Protein AF-A0A915J014-F1 (afdb_monomer)

Nearest PDB structures (foldseek):
  3vwa-assembly1_A  TM=6.460E-01  e=6.043E-03  Saccharomyces cerevisiae S288C
  4eoq-assembly2_C  TM=8.206E-01  e=5.623E-02  Homo sapiens
  5hx6-assembly2_B  TM=7.462E-01  e=2.712E-02  Homo sapiens
  4eom-assembly2_C  TM=8.181E-01  e=1.270E-01  Homo sapiens
  8twe-assembly1_A  TM=4.503E-01  e=1.102E-02  Homo sapiens

Structure (mmCIF, N/CA/C/O backbone):
data_AF-A0A915J014-F1
#
_entry.id   AF-A0A915J014-F1
#
loop_
_atom_site.group_PDB
_atom_site.id
_atom_site.type_symbol
_atom_site.label_atom_id
_atom_site.label_alt_id
_atom_site.label_comp_id
_atom_site.label_asym_id
_atom_site.label_entity_id
_atom_site.label_seq_id
_atom_site.pdbx_PDB_ins_code
_atom_site.Cartn_x
_atom_site.Cartn_y
_atom_site.Cartn_z
_atom_site.occupancy
_atom_site.B_iso_or_equiv
_atom_site.auth_seq_id
_atom_site.auth_comp_id
_atom_site.auth_asym_id
_atom_site.auth_atom_id
_atom_site.pdbx_PDB_model_num
ATOM 1 N N . MET A 1 1 ? 6.478 4.218 -16.655 1.00 35.53 1 MET A N 1
ATOM 2 C CA . MET A 1 1 ? 7.507 3.183 -16.922 1.00 35.53 1 MET A CA 1
ATOM 3 C C . MET A 1 1 ? 8.563 3.117 -15.818 1.00 35.53 1 MET A C 1
ATOM 5 O O . MET A 1 1 ? 8.603 2.113 -15.119 1.00 35.53 1 MET A O 1
ATOM 9 N N . ILE A 1 2 ? 9.336 4.184 -15.577 1.00 34.06 2 ILE A N 1
ATOM 10 C CA . ILE A 1 2 ? 10.349 4.242 -14.500 1.00 34.06 2 ILE A CA 1
ATOM 11 C C . ILE A 1 2 ? 9.733 3.985 -13.112 1.00 34.06 2 ILE A C 1
ATOM 13 O O . ILE A 1 2 ? 10.276 3.203 -12.346 1.00 34.06 2 ILE A O 1
ATOM 17 N N . ALA A 1 3 ? 8.544 4.519 -12.815 1.00 32.38 3 ALA A N 1
ATOM 18 C CA . ALA A 1 3 ? 7.843 4.245 -11.553 1.00 32.38 3 ALA A CA 1
ATOM 19 C C . ALA A 1 3 ? 7.476 2.756 -11.348 1.00 32.38 3 ALA A C 1
ATOM 21 O O . ALA A 1 3 ? 7.592 2.246 -10.236 1.00 32.38 3 ALA A O 1
ATOM 22 N N . LYS A 1 4 ? 7.111 2.032 -12.419 1.00 37.09 4 LYS A N 1
ATOM 23 C CA . LYS A 1 4 ? 6.836 0.581 -12.386 1.00 37.09 4 LYS A CA 1
ATOM 24 C C . LYS A 1 4 ? 8.125 -0.230 -12.208 1.00 37.09 4 LYS A C 1
ATOM 26 O O . LYS A 1 4 ? 8.157 -1.193 -11.451 1.00 37.09 4 LYS A O 1
ATOM 31 N N . LEU A 1 5 ? 9.195 0.198 -12.874 1.00 38.19 5 LEU A N 1
ATOM 32 C CA . LEU A 1 5 ? 10.533 -0.386 -12.776 1.00 38.19 5 LEU A CA 1
ATOM 33 C C . LEU A 1 5 ? 11.150 -0.186 -11.379 1.00 38.19 5 LEU A C 1
ATOM 35 O O . LEU A 1 5 ? 11.726 -1.115 -10.819 1.00 38.19 5 LEU A O 1
ATOM 39 N N . LEU A 1 6 ? 10.937 0.981 -10.767 1.00 40.25 6 LEU A N 1
ATOM 40 C CA . LEU A 1 6 ? 11.319 1.266 -9.384 1.00 40.25 6 LEU A CA 1
ATOM 41 C C . LEU A 1 6 ? 10.469 0.469 -8.383 1.00 40.25 6 LEU A C 1
ATOM 43 O O . LEU A 1 6 ? 11.008 -0.056 -7.416 1.00 40.25 6 LEU A O 1
ATOM 47 N N . ALA A 1 7 ? 9.164 0.314 -8.625 1.00 39.72 7 ALA A N 1
ATOM 48 C CA . ALA A 1 7 ? 8.271 -0.457 -7.757 1.00 39.72 7 ALA A CA 1
ATOM 49 C C . ALA A 1 7 ? 8.579 -1.970 -7.737 1.00 39.72 7 ALA A C 1
ATOM 51 O O . ALA A 1 7 ? 8.403 -2.611 -6.702 1.00 39.72 7 ALA A O 1
ATOM 52 N N . LEU A 1 8 ? 9.072 -2.529 -8.850 1.00 41.59 8 LEU A N 1
ATOM 53 C CA . LEU A 1 8 ? 9.468 -3.940 -8.960 1.00 41.59 8 LEU A CA 1
ATOM 54 C C . LEU A 1 8 ? 10.867 -4.234 -8.371 1.00 41.59 8 LEU A C 1
ATOM 56 O O . LEU A 1 8 ? 11.118 -5.366 -7.970 1.00 41.59 8 LEU A O 1
ATOM 60 N N . GLY A 1 9 ? 11.760 -3.237 -8.276 1.00 36.09 9 GLY A N 1
ATOM 61 C CA . GLY A 1 9 ? 13.170 -3.418 -7.881 1.00 36.09 9 GLY A CA 1
ATOM 62 C C . GLY A 1 9 ? 13.595 -2.833 -6.523 1.00 36.09 9 GLY A C 1
ATOM 63 O O . GLY A 1 9 ? 14.764 -2.942 -6.151 1.00 36.09 9 GLY A O 1
ATOM 64 N N . ALA A 1 10 ? 12.697 -2.204 -5.757 1.00 36.81 10 ALA A N 1
ATOM 65 C CA . ALA A 1 10 ? 13.055 -1.391 -4.581 1.00 36.81 10 ALA A CA 1
ATOM 66 C C . ALA A 1 10 ? 13.483 -2.160 -3.307 1.00 36.81 10 ALA A C 1
ATOM 68 O O . ALA A 1 10 ? 13.281 -1.666 -2.195 1.00 36.81 10 ALA A O 1
ATOM 69 N N . GLU A 1 11 ? 14.083 -3.344 -3.436 1.00 38.56 11 GLU A N 1
ATOM 70 C CA . GLU A 1 11 ? 14.851 -3.950 -2.339 1.00 38.56 11 GLU A CA 1
ATOM 71 C C . GLU A 1 11 ? 16.361 -3.714 -2.470 1.00 38.56 11 GLU A C 1
ATOM 73 O O . GLU A 1 11 ? 17.065 -3.900 -1.487 1.00 38.56 11 GLU A O 1
ATOM 78 N N . GLN A 1 12 ? 16.876 -3.277 -3.633 1.00 43.53 12 GLN A N 1
ATOM 79 C CA . GLN A 1 12 ? 18.335 -3.232 -3.860 1.00 43.53 12 GLN A CA 1
ATOM 80 C C . GLN A 1 12 ? 18.867 -2.034 -4.669 1.00 43.53 12 GLN A C 1
ATOM 82 O O . GLN A 1 12 ? 20.003 -2.062 -5.138 1.00 43.53 12 GLN A O 1
ATOM 87 N N . VAL A 1 13 ? 18.106 -0.945 -4.822 1.00 34.94 13 VAL A N 1
ATOM 88 C CA . VAL A 1 13 ? 18.548 0.211 -5.625 1.00 34.94 13 VAL A CA 1
ATOM 89 C C . VAL A 1 13 ? 18.954 1.386 -4.730 1.00 34.94 13 VAL A C 1
ATOM 91 O O . VAL A 1 13 ? 18.175 2.298 -4.480 1.00 34.94 13 VAL A O 1
ATOM 94 N N . SER A 1 14 ? 20.224 1.391 -4.316 1.00 32.09 14 SER A N 1
ATOM 95 C CA . SER A 1 14 ? 20.944 2.587 -3.834 1.00 32.09 14 SER A CA 1
ATOM 96 C C . SER A 1 14 ? 21.346 3.537 -4.985 1.00 32.09 14 SER A C 1
ATOM 98 O O . SER A 1 14 ? 22.040 4.521 -4.758 1.00 32.09 14 SER A O 1
ATOM 100 N N . LEU A 1 15 ? 20.947 3.256 -6.234 1.00 36.81 15 LEU A N 1
ATOM 101 C CA . LEU A 1 15 ? 21.385 3.994 -7.431 1.00 36.81 15 LEU A CA 1
ATOM 102 C C . LEU A 1 15 ? 20.521 5.215 -7.796 1.00 36.81 15 LEU A C 1
ATOM 104 O O . LEU A 1 15 ? 20.882 5.946 -8.714 1.00 36.81 15 LEU A O 1
ATOM 108 N N . ALA A 1 16 ? 19.413 5.480 -7.092 1.00 32.16 16 ALA A N 1
ATOM 109 C CA . ALA A 1 16 ? 18.566 6.648 -7.376 1.00 32.16 16 ALA A CA 1
ATOM 110 C C . ALA A 1 16 ? 19.270 7.998 -7.107 1.00 32.16 16 ALA A C 1
ATOM 112 O O . ALA A 1 16 ? 18.849 9.017 -7.641 1.00 32.16 16 ALA A O 1
ATOM 113 N N . SER A 1 17 ? 20.372 8.011 -6.350 1.00 31.69 17 SER A N 1
ATOM 114 C CA . SER A 1 17 ? 21.217 9.197 -6.140 1.00 31.69 17 SER A CA 1
ATOM 115 C C . SER A 1 17 ? 22.092 9.564 -7.346 1.00 31.69 17 SER A C 1
ATOM 117 O O . SER A 1 17 ? 22.608 10.677 -7.399 1.00 31.69 17 SER A O 1
ATOM 119 N N . HIS A 1 18 ? 22.250 8.666 -8.325 1.00 33.50 18 HIS A N 1
ATOM 120 C CA . HIS A 1 18 ? 23.061 8.904 -9.526 1.00 33.50 18 HIS A CA 1
ATOM 121 C C . HIS A 1 18 ? 22.236 9.267 -10.770 1.00 33.50 18 HIS A C 1
ATOM 123 O O . HIS A 1 18 ? 22.808 9.625 -11.795 1.00 33.50 18 HIS A O 1
ATOM 129 N N . LEU A 1 19 ? 20.902 9.235 -10.681 1.00 30.58 19 LEU A N 1
ATOM 130 C CA . LEU A 1 19 ? 19.988 9.726 -11.716 1.00 30.58 19 LEU A CA 1
ATOM 131 C C . LEU A 1 19 ? 19.466 11.114 -11.322 1.00 30.58 19 LEU A C 1
ATOM 133 O O . LEU A 1 19 ? 18.280 11.311 -11.066 1.00 30.58 19 LEU A O 1
ATOM 137 N N . ILE A 1 20 ? 20.376 12.087 -11.245 1.00 26.66 20 ILE A N 1
ATOM 138 C CA . ILE A 1 20 ? 20.014 13.503 -11.142 1.00 26.66 20 ILE A CA 1
ATOM 139 C C . ILE A 1 20 ? 19.528 13.943 -12.527 1.00 26.66 20 ILE A C 1
ATOM 141 O O . ILE A 1 20 ? 20.326 14.274 -13.399 1.00 26.66 20 ILE A O 1
ATOM 145 N N . PHE A 1 21 ? 18.212 13.955 -12.737 1.00 26.36 21 PHE A N 1
ATOM 146 C CA . PHE A 1 21 ? 17.624 14.814 -13.763 1.00 26.36 21 PHE A CA 1
ATOM 147 C C . PHE A 1 21 ? 17.637 16.252 -13.223 1.00 26.36 21 PHE A C 1
ATOM 149 O O . PHE A 1 21 ? 17.026 16.494 -12.177 1.00 26.36 21 PHE A O 1
ATOM 156 N N . PRO A 1 22 ? 18.310 17.221 -13.873 1.00 24.83 22 PRO A N 1
ATOM 157 C CA . PRO A 1 22 ? 18.204 18.610 -13.451 1.00 24.83 22 PRO A CA 1
ATOM 158 C C . PRO A 1 22 ? 16.757 19.097 -13.666 1.00 24.83 22 PRO A C 1
ATOM 160 O O . PRO A 1 22 ? 16.203 18.927 -14.757 1.00 24.83 22 PRO A O 1
ATOM 163 N N . PRO A 1 23 ? 16.110 19.692 -12.649 1.00 27.06 23 PRO A N 1
ATOM 164 C CA . PRO A 1 23 ? 14.759 20.207 -12.783 1.00 27.06 23 PRO A CA 1
ATOM 165 C C . PRO A 1 23 ? 14.784 21.554 -13.518 1.00 27.06 23 PRO A C 1
ATOM 167 O O . PRO A 1 23 ? 15.606 22.417 -13.220 1.00 27.06 23 PRO A O 1
ATOM 170 N N . LYS A 1 24 ? 13.798 21.749 -14.404 1.00 32.06 24 LYS A N 1
ATOM 171 C CA . LYS A 1 24 ? 13.479 22.968 -15.181 1.00 32.06 24 LYS A CA 1
ATOM 172 C C . LYS A 1 24 ? 14.293 23.175 -16.461 1.00 32.06 24 LYS A C 1
ATOM 174 O O . LYS A 1 24 ? 15.226 23.966 -16.527 1.00 32.06 24 LYS A O 1
ATOM 179 N N . LEU A 1 25 ? 13.812 22.560 -17.533 1.00 32.78 25 LEU A N 1
ATOM 180 C CA . LEU A 1 25 ? 14.183 22.901 -18.901 1.00 32.78 25 LEU A CA 1
ATOM 181 C C . LEU A 1 25 ? 13.065 23.801 -19.473 1.00 32.78 25 LEU A C 1
ATOM 183 O O . LEU A 1 25 ? 12.036 23.329 -19.951 1.00 32.78 25 LEU A O 1
ATOM 187 N N . GLY A 1 26 ? 13.240 25.121 -19.340 1.00 28.55 26 GLY A N 1
ATOM 188 C CA . GLY A 1 26 ? 12.414 26.140 -19.996 1.00 28.55 26 GLY A CA 1
ATOM 189 C C . GLY A 1 26 ? 12.818 26.341 -21.463 1.00 28.55 26 GLY A C 1
ATOM 190 O O . GLY A 1 26 ? 13.993 26.229 -21.784 1.00 28.55 26 GLY A O 1
ATOM 191 N N . LYS A 1 27 ? 11.820 26.618 -22.321 1.00 32.97 27 LYS A N 1
ATOM 192 C CA . LYS A 1 27 ? 11.866 26.993 -23.758 1.00 32.97 27 LYS A CA 1
ATOM 193 C C . LYS A 1 27 ? 13.237 26.857 -24.457 1.00 32.97 27 LYS A C 1
ATOM 195 O O . LYS A 1 27 ? 14.077 27.749 -24.357 1.00 32.97 27 LYS A O 1
ATOM 200 N N . PHE A 1 28 ? 13.410 25.796 -25.252 1.00 30.92 28 PHE A N 1
ATOM 201 C CA . PHE A 1 28 ? 14.637 25.551 -26.022 1.00 30.92 28 PHE A CA 1
ATOM 202 C C . PHE A 1 28 ? 14.621 26.252 -27.377 1.00 30.92 28 PHE A C 1
ATOM 204 O O . PHE A 1 28 ? 13.758 26.007 -28.216 1.00 30.92 28 PHE A O 1
ATOM 211 N N . SER A 1 29 ? 15.616 27.116 -27.566 1.00 31.62 29 SER A N 1
ATOM 212 C CA . SER A 1 29 ? 16.100 27.597 -28.861 1.00 31.62 29 SER A CA 1
ATOM 213 C C . SER A 1 29 ? 17.111 26.591 -29.443 1.00 31.62 29 SER A C 1
ATOM 215 O O . SER A 1 29 ? 17.598 25.711 -28.733 1.00 31.62 29 SER A O 1
ATOM 217 N N . SER A 1 30 ? 17.427 26.738 -30.732 1.00 28.70 30 SER A N 1
ATOM 218 C CA . SER A 1 30 ? 18.255 25.917 -31.638 1.00 28.70 30 SER A CA 1
ATOM 219 C C . SER A 1 30 ? 19.686 25.546 -31.184 1.00 28.70 30 SER A C 1
ATOM 221 O O . SER A 1 30 ? 20.461 25.012 -31.971 1.00 28.70 30 SER A O 1
ATOM 223 N N . LYS A 1 31 ? 20.041 25.754 -29.912 1.00 29.73 31 LYS A N 1
ATOM 224 C CA . LYS A 1 31 ? 21.303 25.341 -29.272 1.00 29.73 31 LYS A CA 1
ATOM 225 C C . LYS A 1 31 ? 21.316 23.896 -28.739 1.00 29.73 31 LYS A C 1
ATOM 227 O O . LYS A 1 31 ? 22.335 23.454 -28.220 1.00 29.73 31 LYS A O 1
ATOM 232 N N . CYS A 1 32 ? 20.230 23.132 -28.882 1.00 33.38 32 CYS A N 1
ATOM 233 C CA . CYS A 1 32 ? 20.143 21.745 -28.390 1.00 33.38 32 CYS A CA 1
ATOM 234 C C . CYS A 1 32 ? 21.133 20.752 -29.031 1.00 33.38 32 CYS A C 1
ATOM 236 O O . CYS A 1 32 ? 21.348 19.689 -28.459 1.00 33.38 32 CYS A O 1
ATOM 238 N N . LEU A 1 33 ? 21.774 21.089 -30.154 1.00 33.16 33 LEU A N 1
ATOM 239 C CA . LEU A 1 33 ? 22.772 20.222 -30.798 1.00 33.16 33 LEU A CA 1
ATOM 240 C C . LEU A 1 33 ? 24.094 20.104 -30.007 1.00 33.16 33 LEU A C 1
ATOM 242 O O . LEU A 1 33 ? 24.851 19.160 -30.228 1.00 33.16 33 LEU A O 1
ATOM 246 N N . GLU A 1 34 ? 24.374 20.998 -29.050 1.00 33.22 34 GLU A N 1
ATOM 247 C CA . GLU A 1 34 ? 25.577 20.906 -28.201 1.00 33.22 34 GLU A CA 1
ATOM 248 C C . GLU A 1 34 ? 25.419 19.940 -27.008 1.00 33.22 34 GLU A C 1
ATOM 250 O O . GLU A 1 34 ? 26.422 19.456 -26.485 1.00 33.22 34 GLU A O 1
ATOM 255 N N . LEU A 1 35 ? 24.189 19.583 -26.610 1.00 38.75 35 LEU A N 1
ATOM 256 C CA . LEU A 1 35 ? 23.936 18.621 -25.519 1.00 38.75 35 LEU A CA 1
ATOM 257 C C . LEU A 1 35 ? 24.240 17.169 -25.918 1.00 38.75 35 LEU A C 1
ATOM 259 O O . LEU A 1 35 ? 24.531 16.341 -25.058 1.00 38.75 35 LEU A O 1
ATOM 263 N N . THR A 1 36 ? 24.255 16.869 -27.218 1.00 40.69 36 THR A N 1
ATOM 264 C CA . THR A 1 36 ? 24.596 15.548 -27.769 1.00 40.69 36 THR A CA 1
ATOM 265 C C . THR A 1 36 ? 26.016 15.103 -27.400 1.00 40.69 36 THR A C 1
ATOM 267 O O . THR A 1 36 ? 26.274 13.911 -27.267 1.00 40.69 36 THR A O 1
ATOM 270 N N . ARG A 1 37 ? 26.938 16.048 -27.145 1.00 43.44 37 ARG A N 1
ATOM 271 C CA . ARG A 1 37 ? 28.319 15.743 -26.725 1.00 43.44 37 ARG A CA 1
ATOM 272 C C . ARG A 1 37 ? 28.434 15.162 -25.313 1.00 43.44 37 ARG A C 1
ATOM 274 O O . ARG A 1 37 ? 29.451 14.547 -25.023 1.00 43.44 37 ARG A O 1
ATOM 281 N N . ILE A 1 38 ? 27.429 15.331 -24.451 1.00 49.97 38 ILE A N 1
ATOM 28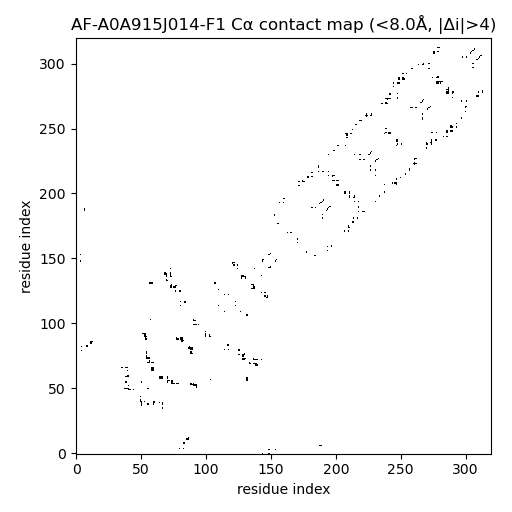2 C CA . ILE A 1 38 ? 27.477 14.859 -23.053 1.00 49.97 38 ILE A CA 1
ATOM 283 C C . ILE A 1 38 ? 27.304 13.331 -22.964 1.00 49.97 38 ILE A C 1
ATOM 285 O O . ILE A 1 38 ? 27.747 12.709 -22.002 1.00 49.97 38 ILE A O 1
ATOM 289 N N . PHE A 1 39 ? 26.706 12.707 -23.982 1.00 52.25 39 PHE A N 1
ATOM 290 C CA . PHE A 1 39 ? 26.433 11.265 -24.006 1.00 52.25 39 PHE A CA 1
ATOM 291 C C . PHE A 1 39 ? 27.500 10.438 -24.730 1.00 52.25 39 PHE A C 1
ATOM 293 O O . PHE A 1 39 ? 27.396 9.215 -24.789 1.00 52.25 39 PHE A O 1
ATOM 300 N N . VAL A 1 40 ? 28.527 11.086 -25.278 1.00 61.78 40 VAL A N 1
ATOM 301 C CA . VAL A 1 40 ? 29.603 10.407 -25.997 1.00 61.78 40 VA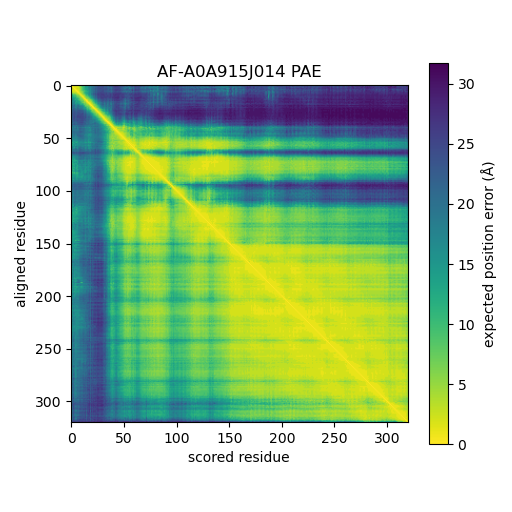L A CA 1
ATOM 302 C C . VAL A 1 40 ? 30.745 10.129 -25.035 1.00 61.78 40 VAL A C 1
ATOM 304 O O . VAL A 1 40 ? 31.196 11.018 -24.315 1.00 61.78 40 VAL A O 1
ATOM 307 N N . PHE A 1 41 ? 31.230 8.891 -25.035 1.00 65.94 41 PHE A N 1
ATOM 308 C CA . PHE A 1 41 ? 32.391 8.531 -24.237 1.00 65.94 41 PHE A CA 1
ATOM 309 C C . PHE A 1 41 ? 33.647 9.216 -24.794 1.00 65.94 41 PHE A C 1
ATOM 311 O O . PHE A 1 41 ? 33.930 9.131 -25.992 1.00 65.94 41 PHE A O 1
ATOM 318 N N . ASP A 1 42 ? 34.412 9.887 -23.931 1.00 67.50 42 ASP A N 1
ATOM 319 C CA . ASP A 1 42 ? 35.602 10.637 -24.344 1.00 67.50 42 ASP A CA 1
ATOM 320 C C . ASP A 1 42 ? 36.812 10.291 -23.474 1.00 67.50 42 ASP A C 1
ATOM 322 O O . ASP A 1 42 ? 36.901 10.715 -22.329 1.00 67.50 42 ASP A O 1
ATOM 326 N N . ASN A 1 43 ? 37.799 9.583 -24.024 1.00 65.94 43 ASN A N 1
ATOM 327 C CA . ASN A 1 43 ? 39.010 9.189 -23.293 1.00 65.94 43 ASN A CA 1
ATOM 328 C C . ASN A 1 43 ? 39.818 10.366 -22.709 1.00 65.94 43 ASN A C 1
ATOM 330 O O . ASN A 1 43 ? 40.687 10.142 -21.868 1.00 65.94 43 ASN A O 1
ATOM 334 N N . HIS A 1 44 ? 39.565 11.601 -23.145 1.00 67.12 44 HIS A N 1
ATOM 335 C CA . HIS A 1 44 ? 40.263 12.796 -22.675 1.00 67.12 44 HIS A CA 1
ATOM 336 C C . HIS A 1 44 ? 39.611 13.455 -21.451 1.00 67.12 44 HIS A C 1
ATOM 338 O O . HIS A 1 44 ? 40.179 14.394 -20.893 1.00 67.12 44 HIS A O 1
ATOM 344 N N . VAL A 1 45 ? 38.443 12.975 -21.015 1.00 68.44 45 VAL A N 1
ATOM 345 C CA . VAL A 1 45 ? 37.694 13.532 -19.881 1.00 68.44 45 VAL A CA 1
ATOM 346 C C . VAL A 1 45 ? 37.847 12.643 -18.639 1.00 68.44 45 VAL A C 1
ATOM 348 O O . VAL A 1 45 ? 37.863 11.414 -18.713 1.00 68.44 45 VAL A O 1
ATOM 351 N N . THR A 1 46 ? 37.961 13.261 -17.463 1.00 67.81 46 THR A N 1
ATOM 352 C CA . THR A 1 46 ? 38.128 12.578 -16.169 1.00 67.81 46 THR A CA 1
ATOM 353 C C . THR A 1 46 ? 36.977 11.594 -15.899 1.00 67.81 46 THR A C 1
ATOM 355 O O . THR A 1 46 ? 35.833 11.928 -16.206 1.00 67.81 46 THR A O 1
ATOM 358 N N . PRO A 1 47 ? 37.203 10.427 -15.254 1.00 66.12 47 PRO A N 1
ATOM 359 C CA . PRO A 1 47 ? 36.154 9.421 -15.034 1.00 66.12 47 PRO A CA 1
ATOM 360 C C . PRO A 1 47 ? 34.878 9.927 -14.343 1.00 66.12 47 PRO A C 1
ATOM 362 O O . PRO A 1 47 ? 33.796 9.422 -14.614 1.00 66.12 47 PRO A O 1
ATOM 365 N N . CYS A 1 48 ? 34.978 10.936 -13.471 1.00 66.12 48 CYS A N 1
ATOM 366 C CA . CYS A 1 48 ? 33.826 11.546 -12.795 1.00 66.12 48 CYS A CA 1
ATOM 367 C C . CYS A 1 48 ? 32.967 12.451 -13.695 1.00 66.12 48 CYS A C 1
ATOM 369 O O . CYS A 1 48 ? 31.840 12.768 -13.326 1.00 66.12 48 CYS A O 1
ATOM 371 N N . ALA A 1 49 ? 33.493 12.867 -14.846 1.00 66.06 49 ALA A N 1
ATOM 372 C CA . ALA A 1 49 ? 32.802 13.667 -15.852 1.00 66.06 49 ALA A CA 1
ATOM 373 C C . ALA A 1 49 ? 32.396 12.828 -17.081 1.00 66.06 49 ALA A C 1
ATOM 375 O O . ALA A 1 49 ? 31.895 13.380 -18.058 1.00 66.06 49 ALA A O 1
ATOM 376 N N . GLN A 1 50 ? 32.592 11.503 -17.029 1.00 68.38 50 GLN A N 1
ATOM 377 C CA . GLN A 1 50 ? 3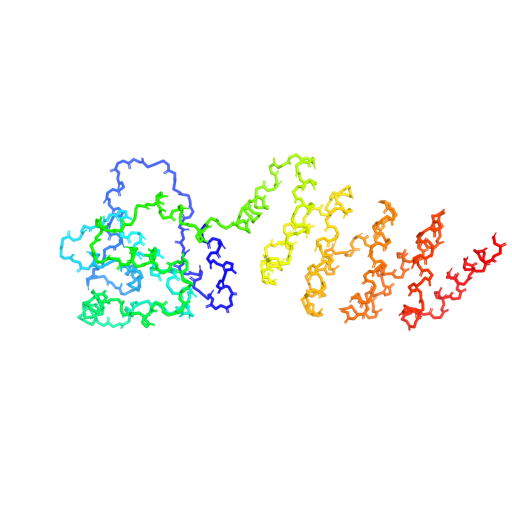2.097 10.577 -18.044 1.00 68.38 50 GLN A CA 1
ATOM 378 C C . GLN A 1 50 ? 30.606 10.288 -17.850 1.00 68.38 50 GLN A C 1
ATOM 380 O O . GLN A 1 50 ? 30.152 10.148 -16.708 1.00 68.38 50 GLN A O 1
ATOM 385 N N . PRO A 1 51 ? 29.851 10.090 -18.942 1.00 73.94 51 PRO A N 1
ATOM 386 C CA . PRO A 1 51 ? 28.542 9.467 -18.850 1.00 73.94 51 PRO A CA 1
ATOM 387 C C . PRO A 1 51 ? 28.647 8.051 -18.252 1.00 73.94 51 PRO A C 1
ATOM 389 O O . PRO A 1 51 ? 29.702 7.411 -18.321 1.00 73.94 51 PRO A O 1
ATOM 392 N N . PRO A 1 52 ? 27.565 7.525 -17.651 1.00 76.75 52 PRO A N 1
ATOM 393 C CA . PRO A 1 52 ? 27.586 6.230 -16.985 1.00 76.75 52 PRO A CA 1
ATOM 394 C C . PRO A 1 52 ? 27.784 5.092 -18.001 1.00 76.75 52 PRO A C 1
ATOM 396 O O . PRO A 1 52 ? 26.830 4.554 -18.559 1.00 76.75 52 PRO A O 1
ATOM 399 N N . VAL A 1 53 ? 29.047 4.698 -18.191 1.00 78.56 53 VAL A N 1
ATOM 400 C CA . VAL A 1 53 ? 29.534 3.743 -19.207 1.00 78.56 53 VAL A CA 1
ATOM 401 C C . VAL A 1 53 ? 28.736 2.439 -19.245 1.00 78.56 53 VAL A C 1
ATOM 403 O O . VAL A 1 53 ? 28.500 1.884 -20.312 1.00 78.56 53 VAL A O 1
ATOM 406 N N . ASN A 1 54 ? 28.266 1.977 -18.086 1.00 81.69 54 ASN A N 1
ATOM 407 C CA . ASN A 1 54 ? 27.507 0.735 -17.937 1.00 81.69 54 ASN A CA 1
ATOM 408 C C . ASN A 1 54 ? 26.168 0.720 -18.684 1.00 81.69 54 ASN A C 1
ATOM 410 O O . ASN A 1 54 ? 25.592 -0.356 -18.805 1.00 81.69 54 ASN A O 1
ATOM 414 N N . TYR A 1 55 ? 25.648 1.874 -19.103 1.00 84.44 55 TYR A N 1
ATOM 415 C CA . TYR A 1 55 ? 24.341 2.005 -19.752 1.00 84.44 55 TYR A CA 1
ATOM 416 C C . TYR A 1 55 ? 24.435 2.560 -21.172 1.00 84.44 55 TYR A C 1
ATOM 418 O O . TYR A 1 55 ? 23.429 2.582 -21.865 1.00 84.44 55 TYR A O 1
ATOM 426 N N . LEU A 1 56 ? 25.619 2.991 -21.609 1.00 84.31 56 LEU A N 1
ATOM 427 C CA . LEU A 1 56 ? 25.794 3.591 -22.925 1.00 84.31 56 LEU A CA 1
ATOM 428 C C . LEU A 1 56 ? 25.636 2.567 -24.043 1.00 84.31 56 LEU A C 1
ATOM 430 O O . LEU A 1 56 ? 26.037 1.405 -23.922 1.00 84.31 56 LEU A O 1
ATOM 434 N N . ALA A 1 57 ? 25.088 3.044 -25.155 1.00 86.12 57 ALA A N 1
ATOM 435 C CA . ALA A 1 57 ? 24.925 2.248 -26.350 1.00 86.12 57 ALA A CA 1
ATOM 436 C C . ALA A 1 57 ? 26.272 1.990 -27.055 1.00 86.12 57 ALA A C 1
ATOM 438 O O . ALA A 1 57 ? 27.200 2.794 -26.936 1.00 86.12 57 ALA A O 1
ATOM 439 N N . PRO A 1 58 ? 26.413 0.877 -27.796 1.00 84.00 58 PRO A N 1
ATOM 440 C CA . PRO A 1 58 ? 27.642 0.527 -28.511 1.00 84.00 58 PRO A CA 1
ATOM 441 C C . PRO A 1 58 ? 28.163 1.632 -29.438 1.00 84.00 58 PRO A C 1
ATOM 443 O O . PRO A 1 58 ? 29.369 1.863 -29.526 1.00 84.00 58 PRO A O 1
ATOM 446 N N . GLU A 1 59 ? 27.255 2.329 -30.118 1.00 83.19 59 GLU A N 1
ATOM 447 C CA . GLU A 1 59 ? 27.573 3.420 -31.035 1.00 83.19 59 GLU A CA 1
ATOM 448 C C . GLU A 1 59 ? 28.165 4.649 -30.327 1.00 83.19 59 GLU A C 1
ATOM 450 O O . GLU A 1 59 ? 28.996 5.338 -30.916 1.00 83.19 59 GLU A O 1
ATOM 455 N N . CYS A 1 60 ? 27.883 4.852 -29.032 1.00 80.50 60 CYS A N 1
ATOM 456 C CA . CYS A 1 60 ? 28.466 5.934 -28.225 1.00 80.50 60 CYS A CA 1
ATOM 457 C C . CYS A 1 60 ? 29.990 5.803 -28.041 1.00 80.50 60 CYS A C 1
ATOM 459 O O . CYS A 1 60 ? 30.644 6.754 -27.611 1.00 80.50 60 CYS A O 1
ATOM 461 N N . PHE A 1 61 ? 30.550 4.627 -28.344 1.00 75.56 61 PHE A N 1
ATOM 462 C CA . PHE A 1 61 ? 31.985 4.331 -28.298 1.00 75.56 61 PHE A CA 1
ATOM 463 C C . PHE A 1 61 ? 32.644 4.309 -29.684 1.00 75.56 61 PHE A C 1
ATOM 465 O O . PHE A 1 61 ? 33.836 4.009 -29.789 1.00 75.56 61 PHE A O 1
ATOM 472 N N . SER A 1 62 ? 31.871 4.555 -30.745 1.00 71.38 62 SER A N 1
ATOM 473 C CA . SER A 1 62 ? 32.358 4.551 -32.124 1.00 71.38 62 SER A CA 1
ATOM 474 C C . SER A 1 62 ? 32.956 5.905 -32.504 1.00 71.38 62 SER A C 1
ATOM 476 O O . SER A 1 62 ? 32.506 6.951 -32.037 1.00 71.38 62 SER A O 1
ATOM 478 N N . ASP A 1 63 ? 33.946 5.892 -33.400 1.00 63.41 63 ASP A N 1
ATOM 479 C CA . ASP A 1 63 ? 34.666 7.104 -33.821 1.00 63.41 63 ASP A CA 1
ATOM 480 C C . ASP A 1 63 ? 33.761 8.121 -34.543 1.00 63.41 63 ASP A C 1
ATOM 482 O O . ASP A 1 63 ? 34.065 9.313 -34.555 1.00 63.41 63 ASP A O 1
ATOM 486 N N . SER A 1 64 ? 32.627 7.671 -35.098 1.00 63.44 64 SER A N 1
ATOM 487 C CA . SER A 1 64 ? 31.619 8.528 -35.735 1.00 63.44 64 SER A CA 1
ATOM 488 C C . SER A 1 64 ? 30.844 9.408 -34.746 1.00 63.44 64 SER A C 1
ATOM 490 O O . SER A 1 64 ? 30.306 10.427 -35.165 1.00 63.44 64 SER A O 1
ATOM 492 N N . LYS A 1 65 ? 30.816 9.071 -33.442 1.00 61.34 65 LYS A N 1
ATOM 493 C CA . LYS A 1 65 ? 30.133 9.825 -32.365 1.00 61.34 65 LYS A CA 1
ATOM 494 C C . LYS A 1 65 ? 28.660 10.184 -32.654 1.00 61.34 65 LYS A C 1
ATOM 496 O O . LYS A 1 65 ? 28.149 11.168 -32.118 1.00 61.34 65 LYS A O 1
ATOM 501 N N . GLU A 1 66 ? 27.975 9.403 -33.484 1.00 67.81 66 GLU A N 1
ATOM 502 C CA . GLU A 1 66 ? 26.559 9.599 -33.802 1.00 67.81 66 GLU A CA 1
ATOM 503 C C . GLU A 1 66 ? 25.701 8.860 -32.769 1.00 67.81 66 GLU A C 1
ATOM 505 O O . GLU A 1 66 ? 25.607 7.635 -32.781 1.00 67.81 66 GLU A O 1
ATOM 510 N N . CYS A 1 67 ? 25.110 9.621 -31.847 1.00 75.00 67 CYS A N 1
ATOM 511 C CA . CYS A 1 67 ? 24.101 9.139 -30.908 1.00 75.00 67 CYS A CA 1
ATOM 512 C C . CYS A 1 67 ? 22.740 9.685 -31.335 1.00 75.00 67 CYS A C 1
ATOM 514 O O . CYS A 1 67 ? 22.617 10.874 -31.641 1.00 75.00 67 CYS A O 1
ATOM 516 N N . ASP A 1 68 ? 21.717 8.842 -31.301 1.00 82.25 68 ASP A N 1
ATOM 517 C CA . ASP A 1 68 ? 20.348 9.224 -31.626 1.00 82.25 68 ASP A CA 1
ATOM 518 C C . ASP A 1 68 ? 19.364 8.695 -30.573 1.00 82.25 68 ASP A C 1
ATOM 520 O O . ASP A 1 68 ? 19.748 8.156 -29.533 1.00 82.25 68 ASP A O 1
ATOM 524 N N . SER A 1 69 ? 18.065 8.852 -30.827 1.00 85.38 69 SER A N 1
ATOM 525 C CA . SER A 1 69 ? 17.029 8.369 -29.912 1.00 85.38 69 SER A CA 1
ATOM 526 C C . SER A 1 69 ? 17.080 6.856 -29.669 1.00 85.38 69 SER A C 1
ATOM 528 O O . SER A 1 69 ? 16.613 6.393 -28.633 1.00 85.38 69 SER A O 1
ATOM 530 N N . TYR A 1 70 ? 17.635 6.059 -30.587 1.00 88.75 70 TYR A N 1
ATOM 531 C CA . TYR A 1 70 ? 17.773 4.616 -30.395 1.00 88.75 70 TYR A CA 1
ATOM 532 C C . TYR A 1 70 ? 18.903 4.276 -29.417 1.00 88.75 70 TYR A C 1
ATOM 534 O O . TYR A 1 70 ? 18.860 3.209 -28.793 1.00 88.75 70 TYR A O 1
ATOM 542 N N . SER A 1 71 ? 19.879 5.167 -29.209 1.00 89.06 71 SER A N 1
ATOM 543 C CA . SER A 1 71 ? 20.874 5.040 -28.134 1.00 89.06 71 SER A CA 1
ATOM 544 C C . SER A 1 71 ? 20.216 5.079 -26.745 1.00 89.06 71 SER A C 1
ATOM 546 O O . SER A 1 71 ? 20.586 4.309 -25.849 1.00 89.06 71 SER A O 1
ATOM 548 N N . ASP A 1 72 ? 19.164 5.888 -26.575 1.00 87.81 72 ASP A N 1
ATOM 549 C CA . ASP A 1 72 ? 18.366 5.908 -25.341 1.00 87.81 72 ASP A CA 1
ATOM 550 C C . ASP A 1 72 ? 17.602 4.591 -25.144 1.00 87.81 72 ASP A C 1
ATOM 552 O O . ASP A 1 72 ? 17.542 4.064 -24.032 1.00 87.81 72 ASP A O 1
ATOM 556 N N . ILE A 1 73 ? 17.064 4.007 -26.221 1.00 92.69 73 ILE A N 1
ATOM 557 C CA . ILE A 1 73 ? 16.343 2.723 -26.171 1.00 92.69 73 ILE A CA 1
ATOM 558 C C . ILE A 1 73 ? 17.258 1.593 -25.695 1.00 92.69 73 ILE A C 1
ATOM 560 O O . ILE A 1 73 ? 16.851 0.781 -24.859 1.00 92.69 73 ILE A O 1
ATOM 564 N N . PHE A 1 74 ? 18.511 1.571 -26.157 1.00 91.00 74 PHE A N 1
ATOM 565 C CA . PHE A 1 74 ? 19.506 0.625 -25.655 1.00 91.00 74 PHE A CA 1
ATOM 566 C C . PHE A 1 74 ? 19.762 0.825 -24.163 1.00 91.00 74 PHE A C 1
ATOM 568 O O . PHE A 1 74 ? 19.698 -0.133 -23.390 1.00 91.00 74 PHE A O 1
ATOM 575 N N . SER A 1 75 ? 19.971 2.075 -23.745 1.00 89.88 75 SER A N 1
ATOM 576 C CA . SER A 1 75 ? 20.198 2.432 -22.341 1.00 89.88 75 SER A CA 1
ATOM 577 C C . SER A 1 75 ? 19.040 1.980 -21.444 1.00 89.88 75 SER A C 1
ATOM 579 O O . SER A 1 75 ? 19.252 1.416 -20.366 1.00 89.88 75 SER A O 1
ATOM 581 N N . VAL A 1 76 ? 17.800 2.147 -21.912 1.00 91.19 76 VAL A N 1
ATOM 582 C CA . VAL A 1 76 ? 16.597 1.649 -21.233 1.00 91.19 76 VAL A CA 1
ATOM 583 C C . VAL A 1 76 ? 16.566 0.119 -21.196 1.00 91.19 76 VAL A C 1
ATOM 585 O O . VAL A 1 76 ? 16.254 -0.452 -20.151 1.00 91.19 76 VAL A O 1
ATOM 588 N N . GLY A 1 77 ? 16.932 -0.562 -22.283 1.00 91.00 77 GLY A N 1
ATOM 589 C CA . GLY A 1 77 ? 17.063 -2.022 -22.317 1.00 91.00 77 GLY A CA 1
ATOM 590 C C . GLY A 1 77 ? 18.052 -2.544 -21.271 1.00 91.00 77 GLY A C 1
ATOM 591 O O . GLY A 1 77 ? 17.731 -3.467 -20.517 1.00 91.00 77 GLY A O 1
ATOM 592 N N . VAL A 1 78 ? 19.220 -1.905 -21.152 1.00 89.38 78 VAL A N 1
ATOM 593 C CA . VAL A 1 78 ? 20.232 -2.243 -20.138 1.00 89.38 78 VAL A CA 1
ATOM 594 C C . VAL A 1 78 ? 19.723 -1.966 -18.726 1.00 89.38 78 VAL A C 1
ATOM 596 O O . VAL A 1 78 ? 19.968 -2.756 -17.811 1.00 89.38 78 VAL A O 1
ATOM 599 N N . LEU A 1 79 ? 18.978 -0.877 -18.525 1.00 90.38 79 LEU A N 1
ATOM 600 C CA . LEU A 1 79 ? 18.367 -0.566 -17.234 1.00 90.38 79 LEU A CA 1
ATOM 601 C C . LEU A 1 79 ? 17.354 -1.636 -16.819 1.00 90.38 79 LEU A C 1
ATOM 603 O O . LEU A 1 79 ? 17.401 -2.123 -15.689 1.00 90.38 79 LEU A O 1
ATOM 607 N N . ILE A 1 80 ? 16.466 -2.036 -17.731 1.00 90.00 80 ILE A N 1
ATOM 608 C CA . ILE A 1 80 ? 15.480 -3.087 -17.469 1.00 90.00 80 ILE A CA 1
ATOM 609 C C . ILE A 1 80 ? 16.186 -4.408 -17.157 1.00 90.00 80 ILE A C 1
ATOM 611 O O . ILE A 1 80 ? 15.858 -5.052 -16.161 1.00 90.00 80 ILE A O 1
ATOM 615 N N . TYR A 1 81 ? 17.197 -4.778 -17.946 1.00 89.44 81 TYR A N 1
ATOM 616 C CA . TYR A 1 81 ? 18.040 -5.939 -17.664 1.00 89.44 81 TYR A CA 1
ATOM 617 C C . TYR A 1 81 ? 18.629 -5.883 -16.247 1.00 89.44 81 TYR A C 1
ATOM 619 O O . TYR A 1 81 ? 18.495 -6.834 -15.478 1.00 89.44 81 TYR A O 1
ATOM 627 N N . SER A 1 82 ? 19.232 -4.749 -15.878 1.00 89.62 82 SER A N 1
ATOM 628 C CA . SER A 1 82 ? 19.873 -4.552 -14.574 1.00 89.62 82 SER A CA 1
ATOM 629 C C . SER A 1 82 ? 18.895 -4.761 -13.422 1.00 89.62 82 SER A C 1
ATOM 631 O O . SER A 1 82 ? 19.256 -5.366 -12.415 1.00 89.62 82 SER A O 1
ATOM 633 N N . ILE A 1 83 ? 17.644 -4.317 -13.571 1.00 89.00 83 ILE A N 1
ATOM 634 C CA . ILE A 1 83 ? 16.595 -4.498 -12.558 1.00 89.00 83 ILE A CA 1
ATOM 635 C C . ILE A 1 83 ? 16.313 -5.985 -12.317 1.00 89.00 83 ILE A C 1
ATOM 637 O O . ILE A 1 83 ? 16.271 -6.415 -11.166 1.00 89.00 83 ILE A O 1
ATOM 641 N N . PHE A 1 84 ? 16.187 -6.785 -13.379 1.00 88.94 84 PHE A N 1
ATOM 642 C CA . PHE A 1 84 ? 15.979 -8.234 -13.258 1.00 88.94 84 PHE A CA 1
ATOM 643 C C . PHE A 1 84 ? 17.253 -9.002 -12.877 1.00 88.94 84 PHE A C 1
ATOM 645 O O . PHE A 1 84 ? 17.187 -10.130 -12.387 1.00 88.94 84 PHE A O 1
ATOM 652 N N . ASN A 1 85 ? 18.426 -8.394 -13.055 1.00 88.19 85 ASN A N 1
ATOM 653 C CA . ASN A 1 85 ? 19.723 -8.989 -12.751 1.00 88.19 85 ASN A CA 1
ATOM 654 C C . ASN A 1 85 ? 20.341 -8.469 -11.437 1.00 88.19 85 ASN A C 1
ATOM 656 O O . ASN A 1 85 ? 21.556 -8.300 -11.330 1.00 88.19 85 ASN A O 1
ATOM 660 N N . ASN A 1 86 ? 19.517 -8.223 -10.412 1.00 84.69 86 ASN A N 1
ATOM 661 C CA . ASN A 1 86 ? 19.950 -7.783 -9.075 1.00 84.69 86 ASN A CA 1
ATOM 662 C C . ASN A 1 86 ? 20.842 -6.524 -9.097 1.00 84.69 86 ASN A C 1
ATOM 664 O O . ASN A 1 86 ? 21.868 -6.460 -8.421 1.00 84.69 86 ASN A O 1
ATOM 668 N N . GLY A 1 87 ? 20.498 -5.544 -9.933 1.00 81.00 87 GLY A N 1
ATOM 669 C CA . GLY A 1 87 ? 21.232 -4.284 -10.071 1.00 81.00 87 GLY A CA 1
ATOM 670 C C . GLY A 1 87 ? 22.552 -4.389 -10.839 1.00 81.00 87 GLY A C 1
ATOM 671 O O . GLY A 1 87 ? 23.250 -3.386 -10.985 1.00 81.00 87 GLY A O 1
ATOM 672 N N . ARG A 1 88 ? 22.920 -5.575 -11.342 1.00 82.62 88 ARG A N 1
ATOM 673 C CA . ARG A 1 88 ? 24.140 -5.757 -12.135 1.00 82.62 88 ARG A CA 1
ATOM 674 C C . ARG A 1 88 ? 23.863 -5.429 -13.593 1.00 82.62 88 ARG A C 1
ATOM 676 O O . ARG A 1 88 ? 23.087 -6.134 -14.244 1.00 82.62 88 ARG A O 1
ATOM 683 N N . SER A 1 89 ? 24.544 -4.400 -14.092 1.00 81.25 89 SER A N 1
ATOM 684 C CA . SER A 1 89 ? 24.475 -4.051 -15.507 1.00 81.25 89 SER A CA 1
ATOM 685 C C . SER A 1 89 ? 25.000 -5.176 -16.392 1.00 81.25 89 SER A C 1
ATOM 687 O O . SER A 1 89 ? 25.825 -5.998 -15.989 1.00 81.25 89 SER A O 1
ATOM 689 N N . LEU A 1 90 ? 24.481 -5.192 -17.613 1.00 78.88 90 LEU A N 1
ATOM 690 C CA . LEU A 1 90 ? 24.939 -6.034 -18.703 1.00 78.88 90 LEU A CA 1
ATOM 691 C C . LEU A 1 90 ? 26.399 -5.731 -19.079 1.00 78.88 90 LEU A C 1
ATOM 693 O O . LEU A 1 90 ? 27.133 -6.635 -19.473 1.00 78.88 90 LEU A O 1
ATOM 697 N N . ILE A 1 91 ? 26.812 -4.468 -18.940 1.00 75.06 91 ILE A N 1
ATOM 698 C CA . ILE A 1 91 ? 28.147 -3.976 -19.284 1.00 75.06 91 ILE A CA 1
ATOM 699 C C . ILE A 1 91 ? 28.874 -3.568 -17.999 1.00 75.06 91 ILE A C 1
ATOM 701 O O . ILE A 1 91 ? 28.352 -2.781 -17.207 1.00 75.06 91 ILE A O 1
ATOM 705 N N . ASP A 1 92 ? 30.096 -4.075 -17.813 1.00 72.69 92 ASP A N 1
ATOM 706 C CA . ASP A 1 92 ? 30.989 -3.646 -16.733 1.00 72.69 92 ASP A CA 1
ATOM 707 C C . ASP A 1 92 ? 31.985 -2.585 -17.228 1.00 72.69 92 ASP A C 1
ATOM 709 O O . ASP A 1 92 ? 33.060 -2.879 -17.763 1.00 72.69 92 ASP A O 1
ATOM 713 N N . GLY A 1 93 ? 31.602 -1.325 -17.053 1.00 61.53 93 GLY A N 1
ATOM 714 C CA . GLY A 1 93 ? 32.366 -0.130 -17.402 1.00 61.53 93 GLY A CA 1
ATOM 715 C C . GLY A 1 93 ? 33.474 0.228 -16.412 1.00 61.53 93 GLY A C 1
ATOM 716 O O . GLY A 1 93 ? 34.131 1.246 -16.597 1.00 61.53 93 GLY A O 1
ATOM 717 N N . LYS A 1 94 ? 33.730 -0.593 -15.379 1.00 62.62 94 LYS A N 1
ATOM 718 C CA . LYS A 1 94 ? 34.957 -0.475 -14.564 1.00 62.62 94 LYS A CA 1
ATOM 719 C C . LYS A 1 94 ? 36.200 -0.984 -15.297 1.00 62.62 94 LYS A C 1
ATOM 721 O O . LYS A 1 94 ? 37.315 -0.817 -14.811 1.00 62.62 94 LYS A O 1
ATOM 726 N N . SER A 1 95 ? 36.006 -1.641 -16.437 1.00 54.84 95 SER A N 1
ATOM 727 C CA . SER A 1 95 ? 37.071 -2.207 -17.251 1.00 54.84 95 SER A CA 1
ATOM 728 C C . SER A 1 95 ? 37.591 -1.187 -18.278 1.00 54.84 95 SER A C 1
ATOM 730 O O . SER A 1 95 ? 36.817 -0.410 -18.830 1.00 54.84 95 SER A O 1
ATOM 732 N N . ASN A 1 96 ? 38.910 -1.164 -18.518 1.00 58.59 96 ASN A N 1
ATOM 733 C CA . ASN A 1 96 ? 39.573 -0.281 -19.493 1.00 58.59 96 ASN A CA 1
ATOM 734 C C . ASN A 1 96 ? 38.862 -0.290 -20.868 1.00 58.59 96 ASN A C 1
ATOM 736 O O . ASN A 1 96 ? 38.276 -1.302 -21.249 1.00 58.59 96 ASN A O 1
ATOM 740 N N . GLY A 1 97 ? 38.970 0.788 -21.658 1.00 59.00 97 GLY A N 1
ATOM 741 C CA . GLY A 1 97 ? 38.246 0.949 -22.936 1.00 59.00 97 GLY A CA 1
ATOM 742 C C . GLY A 1 97 ? 38.382 -0.206 -23.950 1.00 59.00 97 GLY A C 1
ATOM 743 O O . GLY A 1 97 ? 37.457 -0.461 -24.719 1.00 59.00 97 GLY A O 1
ATOM 744 N N . GLU A 1 98 ? 39.478 -0.972 -23.927 1.00 59.91 98 GLU A N 1
ATOM 745 C CA . GLU A 1 98 ? 39.637 -2.187 -24.750 1.00 59.91 98 GLU A CA 1
ATOM 746 C C . GLU A 1 98 ? 38.782 -3.370 -24.261 1.00 59.91 98 GLU A C 1
ATOM 748 O O . GLU A 1 98 ? 38.182 -4.092 -25.060 1.00 59.91 98 GLU A O 1
ATOM 753 N N . ASN A 1 99 ? 38.646 -3.535 -22.944 1.00 61.69 99 ASN A N 1
ATOM 754 C CA . ASN A 1 99 ? 37.760 -4.536 -22.350 1.00 61.69 99 ASN A CA 1
ATOM 755 C C . ASN A 1 99 ? 36.291 -4.208 -22.616 1.00 61.69 99 ASN A C 1
ATOM 757 O O . ASN A 1 99 ? 35.479 -5.115 -22.786 1.00 61.69 99 ASN A O 1
ATOM 761 N N . LEU A 1 100 ? 35.959 -2.923 -22.728 1.00 64.31 100 LEU A N 1
ATOM 762 C CA . LEU A 1 100 ? 34.624 -2.464 -23.082 1.00 64.31 100 LEU A CA 1
ATOM 763 C C . LEU A 1 100 ? 34.239 -2.865 -24.512 1.00 64.31 100 LEU A C 1
ATOM 765 O O . LEU A 1 100 ? 33.182 -3.463 -24.709 1.00 64.31 100 LEU A O 1
ATOM 769 N N . LYS A 1 101 ? 35.128 -2.654 -25.494 1.00 66.06 101 LYS A N 1
ATOM 770 C CA . LYS A 1 101 ? 34.933 -3.140 -26.875 1.00 66.06 101 LYS A CA 1
ATOM 771 C C . LYS A 1 101 ? 34.790 -4.667 -26.924 1.00 66.06 101 LYS A C 1
ATOM 773 O O . LYS A 1 101 ? 33.929 -5.186 -27.637 1.00 66.06 101 LYS A O 1
ATOM 778 N N . ASN A 1 102 ? 35.566 -5.385 -26.110 1.00 66.31 102 ASN A N 1
ATOM 779 C CA . ASN A 1 102 ? 35.465 -6.841 -25.965 1.00 66.31 102 ASN A CA 1
ATOM 780 C C . ASN A 1 102 ? 34.175 -7.301 -25.262 1.00 66.31 102 ASN A C 1
ATOM 782 O O . ASN A 1 102 ? 33.688 -8.398 -25.520 1.00 66.31 102 ASN A O 1
ATOM 786 N N . ASN A 1 103 ? 33.600 -6.495 -24.372 1.00 67.69 103 ASN A N 1
ATOM 787 C CA . ASN A 1 103 ? 32.321 -6.796 -23.732 1.00 67.69 103 ASN A CA 1
ATOM 788 C C . ASN A 1 103 ? 31.147 -6.520 -24.679 1.00 67.69 103 ASN A C 1
ATOM 790 O O . ASN A 1 103 ? 30.228 -7.330 -24.754 1.00 67.69 103 ASN A O 1
ATOM 794 N N . ILE A 1 104 ? 31.219 -5.451 -25.476 1.00 70.94 104 ILE A N 1
ATOM 795 C CA . ILE A 1 104 ? 30.240 -5.140 -26.526 1.00 70.94 104 ILE A CA 1
ATOM 796 C C . ILE A 1 104 ? 30.242 -6.223 -27.612 1.00 70.94 104 ILE A C 1
ATOM 798 O O . ILE A 1 104 ? 29.184 -6.640 -28.077 1.00 70.94 104 ILE A O 1
ATOM 802 N N . SER A 1 105 ? 31.410 -6.745 -28.000 1.00 68.00 105 SER A N 1
ATOM 803 C CA . SER A 1 105 ? 31.481 -7.818 -29.000 1.00 68.00 105 SER A CA 1
ATOM 804 C C . SER A 1 105 ? 30.817 -9.118 -28.527 1.00 68.00 105 SER A C 1
ATOM 806 O O . SER A 1 105 ? 30.216 -9.814 -29.345 1.00 68.00 105 SER A O 1
ATOM 808 N N . LYS A 1 106 ? 30.821 -9.406 -27.216 1.00 67.38 106 LYS A N 1
ATOM 809 C CA . LYS A 1 106 ? 30.083 -10.534 -26.614 1.00 67.38 106 LYS A CA 1
ATOM 810 C C . LYS A 1 106 ? 28.561 -10.358 -26.667 1.00 67.38 106 LYS A C 1
ATOM 812 O O . LYS A 1 106 ? 27.843 -11.352 -26.618 1.00 67.38 106 LYS A O 1
ATOM 817 N N . LEU A 1 107 ? 28.060 -9.130 -26.817 1.00 69.12 107 LEU A N 1
ATOM 818 C CA . LEU A 1 107 ? 26.627 -8.864 -26.989 1.00 69.12 107 LEU A CA 1
ATOM 819 C C . LEU A 1 107 ? 26.111 -9.259 -28.380 1.00 69.12 107 LEU A C 1
ATOM 821 O O . LEU A 1 107 ? 24.906 -9.399 -28.551 1.00 69.12 107 LEU A O 1
ATOM 825 N N . LYS A 1 108 ? 26.992 -9.523 -29.359 1.00 68.69 108 LYS A N 1
ATOM 826 C CA . LYS A 1 108 ? 26.594 -9.969 -30.710 1.00 68.69 108 LYS A CA 1
ATOM 827 C C . LYS A 1 108 ? 25.739 -11.238 -30.704 1.00 68.69 108 LYS A C 1
ATOM 829 O O . LYS A 1 108 ? 24.935 -11.417 -31.611 1.00 68.69 108 LYS A O 1
ATOM 834 N N . SER A 1 109 ? 25.922 -12.116 -29.717 1.00 65.00 109 SER A N 1
ATOM 835 C CA . SER A 1 109 ? 25.218 -13.398 -29.630 1.00 65.00 109 SER A CA 1
ATOM 836 C C . SER A 1 109 ? 24.223 -13.500 -28.472 1.00 65.00 109 SER A C 1
ATOM 838 O O . SER A 1 109 ? 23.647 -14.575 -28.335 1.00 65.00 109 SER A O 1
ATOM 840 N N . LEU A 1 110 ? 24.041 -12.431 -27.665 1.00 70.44 110 LEU A N 1
ATOM 841 C CA . LEU A 1 110 ? 23.168 -12.339 -26.470 1.00 70.44 110 LEU A CA 1
ATOM 842 C C . LEU A 1 110 ? 22.694 -13.718 -25.966 1.00 70.44 110 LEU A C 1
ATOM 844 O O . LEU A 1 110 ? 21.544 -14.102 -26.201 1.00 70.44 110 LEU A O 1
ATOM 848 N N . PRO A 1 111 ? 23.586 -14.514 -25.341 1.00 72.12 111 PRO A N 1
ATOM 849 C CA . PRO A 1 111 ? 23.273 -15.896 -25.023 1.00 72.12 111 PRO A CA 1
ATOM 850 C C . PRO A 1 111 ? 22.021 -15.995 -24.138 1.00 72.12 111 PRO A C 1
ATOM 852 O O . PRO A 1 111 ? 21.829 -15.152 -23.255 1.00 72.12 111 PRO A O 1
ATOM 855 N N . PRO A 1 112 ? 21.190 -17.043 -24.301 1.00 72.69 112 PRO A N 1
ATOM 856 C CA . PRO A 1 112 ? 19.942 -17.195 -23.545 1.00 72.69 112 PRO A CA 1
ATOM 857 C C . PRO A 1 112 ? 20.130 -17.143 -22.022 1.00 72.69 112 PRO A C 1
ATOM 859 O O . PRO A 1 112 ? 19.231 -16.723 -21.296 1.00 72.69 112 PRO A O 1
ATOM 862 N N . SER A 1 113 ? 21.315 -17.529 -21.538 1.00 77.81 113 SER A N 1
ATOM 863 C CA . SER A 1 113 ? 21.704 -17.483 -20.127 1.00 77.81 113 SER A CA 1
ATOM 864 C C . SER A 1 113 ? 21.744 -16.069 -19.541 1.00 77.81 113 SER A C 1
ATOM 866 O O . SER A 1 113 ? 21.446 -15.905 -18.361 1.00 77.81 113 SER A O 1
ATOM 868 N N . ILE A 1 114 ? 22.059 -15.049 -20.346 1.00 78.94 114 ILE A N 1
ATOM 869 C CA . ILE A 1 114 ? 22.052 -13.643 -19.915 1.00 78.94 114 ILE A CA 1
ATOM 870 C C . ILE A 1 114 ? 20.618 -13.218 -19.591 1.00 78.94 114 ILE A C 1
ATOM 872 O O . ILE A 1 114 ? 20.352 -12.654 -18.536 1.00 78.94 114 ILE A O 1
ATOM 876 N N . LEU A 1 115 ? 19.660 -13.571 -20.446 1.00 83.12 115 LEU A N 1
ATOM 877 C CA . LEU A 1 115 ? 18.258 -13.169 -20.296 1.00 83.12 115 LEU A CA 1
ATOM 878 C C . LEU A 1 115 ? 17.450 -14.104 -19.385 1.00 83.12 115 LEU A C 1
ATOM 880 O O . LEU A 1 115 ? 16.240 -13.935 -19.257 1.00 83.12 115 LEU A O 1
ATOM 884 N N . ALA A 1 116 ? 18.089 -15.080 -18.733 1.00 85.94 116 ALA A N 1
ATOM 885 C CA . ALA A 1 116 ? 17.412 -16.117 -17.954 1.00 85.94 116 ALA A CA 1
ATOM 886 C C . ALA A 1 116 ? 16.534 -15.564 -16.816 1.00 85.94 116 ALA A C 1
ATOM 888 O O . ALA A 1 116 ? 15.534 -16.181 -16.463 1.00 85.94 116 ALA A O 1
ATOM 889 N N . ARG A 1 117 ? 16.894 -14.401 -16.258 1.00 86.94 117 ARG A N 1
ATOM 890 C CA . ARG A 1 117 ? 16.167 -13.749 -15.153 1.00 86.94 117 ARG A CA 1
ATOM 891 C C . ARG A 1 117 ? 15.049 -12.810 -15.605 1.00 86.94 117 ARG A C 1
ATOM 893 O O . ARG A 1 117 ? 14.290 -12.325 -14.770 1.00 86.94 117 ARG A O 1
ATOM 900 N N . ILE A 1 118 ? 14.959 -12.527 -16.901 1.00 89.38 118 ILE A N 1
ATOM 901 C CA . ILE A 1 118 ? 13.917 -11.662 -17.453 1.00 89.38 118 ILE A CA 1
ATOM 902 C C . ILE A 1 118 ? 12.634 -12.489 -17.629 1.00 89.38 118 ILE A C 1
ATOM 904 O O . ILE A 1 118 ? 12.720 -13.626 -18.100 1.00 89.38 118 ILE A O 1
ATOM 908 N N . PRO A 1 119 ? 11.448 -11.952 -17.292 1.00 90.06 119 PRO A N 1
ATOM 909 C CA . PRO A 1 119 ? 10.170 -12.604 -17.569 1.00 90.06 119 PRO A CA 1
ATOM 910 C C . PRO A 1 119 ? 10.007 -12.940 -19.053 1.00 90.06 119 PRO A C 1
ATOM 912 O O . PRO A 1 119 ? 10.325 -12.115 -19.908 1.00 90.06 119 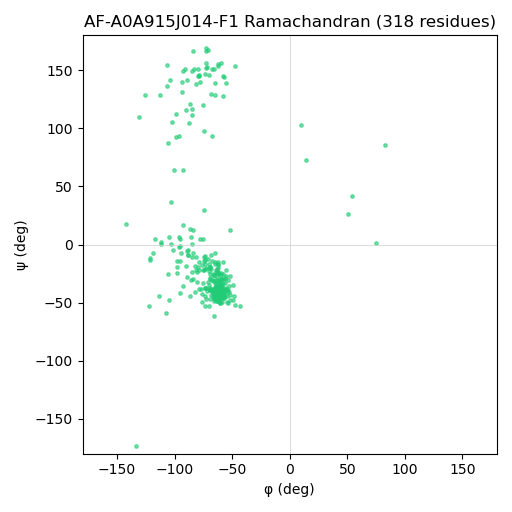PRO A O 1
ATOM 915 N N . GLU A 1 120 ? 9.464 -14.118 -19.362 1.00 89.44 120 GLU A N 1
ATOM 916 C CA . GLU A 1 120 ? 9.335 -14.606 -20.746 1.00 89.44 120 GLU A CA 1
ATOM 917 C C . GLU A 1 120 ? 8.605 -13.608 -21.655 1.00 89.44 120 GLU A C 1
ATOM 919 O O . GLU A 1 120 ? 9.059 -13.316 -22.756 1.00 89.44 120 GLU A O 1
ATOM 924 N N . SER A 1 121 ? 7.545 -12.984 -21.136 1.00 88.94 121 SER A N 1
ATOM 925 C CA . SER A 1 121 ? 6.737 -11.968 -21.820 1.00 88.94 121 SER A CA 1
ATOM 926 C C . SER A 1 121 ? 7.470 -10.662 -22.151 1.00 88.94 121 SER A C 1
ATOM 928 O O . SER A 1 121 ? 6.868 -9.783 -22.751 1.00 88.94 121 SER A O 1
ATOM 930 N N . LEU A 1 122 ? 8.708 -10.485 -21.684 1.00 90.75 122 LEU A N 1
ATOM 931 C CA . LEU A 1 122 ? 9.523 -9.285 -21.884 1.00 90.75 122 LEU A CA 1
ATOM 932 C C . LEU A 1 122 ? 10.850 -9.598 -22.603 1.00 90.75 122 LEU A C 1
ATOM 934 O O . LEU A 1 122 ? 11.558 -8.685 -23.022 1.00 90.75 122 LEU A O 1
ATOM 938 N N . LYS A 1 123 ? 11.224 -10.878 -22.752 1.00 90.62 123 LYS A N 1
ATOM 939 C CA . LYS A 1 123 ? 12.538 -11.268 -23.288 1.00 90.62 123 LYS A CA 1
ATOM 940 C C . LYS A 1 123 ? 12.764 -10.781 -24.713 1.00 90.62 123 LYS A C 1
ATOM 942 O O . LYS A 1 123 ? 13.834 -10.246 -24.991 1.00 90.62 123 LYS A O 1
ATOM 947 N N . GLU A 1 124 ? 11.787 -10.965 -25.597 1.00 90.12 124 GLU A N 1
ATOM 948 C CA . GLU A 1 124 ? 11.921 -10.573 -27.005 1.00 90.12 124 GLU A CA 1
ATOM 949 C C . GLU A 1 124 ? 12.023 -9.055 -27.164 1.00 90.12 124 GLU A C 1
ATOM 951 O O . GLU A 1 124 ? 12.906 -8.572 -27.870 1.00 90.12 124 GLU A O 1
ATOM 956 N N . ASP A 1 125 ? 11.220 -8.295 -26.418 1.00 91.56 125 ASP A N 1
ATOM 957 C CA . ASP A 1 125 ? 11.296 -6.834 -26.433 1.00 91.56 125 ASP A CA 1
ATOM 958 C C . ASP A 1 125 ? 12.675 -6.337 -25.976 1.00 91.56 125 ASP A C 1
ATOM 960 O O . ASP A 1 125 ? 13.270 -5.454 -26.591 1.00 91.56 125 ASP A O 1
ATOM 964 N N . ILE A 1 126 ? 13.238 -6.946 -24.926 1.00 91.19 126 ILE A N 1
ATOM 965 C CA . ILE A 1 126 ? 14.566 -6.571 -24.423 1.00 91.19 126 ILE A CA 1
ATOM 966 C C . ILE A 1 126 ? 15.680 -6.972 -25.387 1.00 91.19 126 ILE A C 1
ATOM 968 O O . ILE A 1 126 ? 16.639 -6.215 -25.535 1.00 91.19 126 ILE A O 1
ATOM 972 N N . LYS A 1 127 ? 15.560 -8.103 -26.091 1.00 90.00 127 LYS A N 1
ATOM 973 C CA . LYS A 1 127 ? 16.500 -8.459 -27.166 1.00 90.00 127 LYS A CA 1
ATOM 974 C C . LYS A 1 127 ? 16.519 -7.400 -28.265 1.00 90.00 127 LYS A C 1
ATOM 976 O O . LYS A 1 127 ? 17.601 -7.045 -28.727 1.00 90.00 127 LYS A O 1
ATOM 981 N N . LEU A 1 128 ? 15.352 -6.882 -28.655 1.00 91.44 128 LEU A N 1
ATOM 982 C CA . LEU A 1 128 ? 15.253 -5.814 -29.650 1.00 91.44 128 LEU A CA 1
ATOM 983 C C . LEU A 1 128 ? 15.879 -4.511 -29.139 1.00 91.44 128 LEU A C 1
ATOM 985 O O . LEU A 1 128 ? 16.666 -3.901 -29.856 1.00 91.44 128 LEU A O 1
ATOM 989 N N . CYS A 1 129 ? 15.621 -4.117 -27.887 1.00 91.50 129 CYS A N 1
ATOM 990 C CA . CYS A 1 129 ? 16.249 -2.929 -27.294 1.00 91.50 129 CYS A CA 1
ATOM 991 C C . CYS A 1 129 ? 17.780 -3.033 -27.227 1.00 91.50 129 CYS A C 1
ATOM 993 O O . CYS A 1 129 ? 18.477 -2.046 -27.436 1.00 91.50 129 CYS A O 1
ATOM 995 N N . LEU A 1 130 ? 18.308 -4.227 -26.944 1.00 90.12 130 LEU A N 1
ATOM 996 C CA . LEU A 1 130 ? 19.743 -4.488 -26.805 1.00 90.12 130 LEU A CA 1
ATOM 997 C C . LEU A 1 130 ? 20.442 -4.810 -28.138 1.00 90.12 130 LEU A C 1
ATOM 999 O O . LEU A 1 130 ? 21.581 -5.286 -28.136 1.00 90.12 130 LEU A O 1
ATOM 1003 N N . ASN A 1 131 ? 19.792 -4.560 -29.279 1.00 89.25 131 ASN A N 1
ATOM 1004 C CA . ASN A 1 131 ? 20.401 -4.792 -30.583 1.00 89.25 131 ASN A CA 1
ATOM 1005 C C . ASN A 1 131 ? 21.600 -3.854 -30.802 1.00 89.25 131 ASN A C 1
ATOM 1007 O O . ASN A 1 131 ? 21.558 -2.667 -30.477 1.00 89.25 131 ASN A O 1
ATOM 1011 N N . LEU A 1 132 ? 22.682 -4.373 -31.380 1.00 86.44 132 LEU A N 1
ATOM 1012 C CA . LEU A 1 132 ? 23.869 -3.569 -31.676 1.00 86.44 132 LEU A CA 1
ATOM 1013 C C . LEU A 1 132 ? 23.632 -2.550 -32.791 1.00 86.44 132 LEU A C 1
ATOM 1015 O O . LEU A 1 132 ? 24.329 -1.545 -32.834 1.00 86.44 132 LEU A O 1
ATOM 1019 N N . LYS A 1 133 ? 22.673 -2.821 -33.678 1.00 87.75 133 LYS A N 1
ATOM 1020 C CA . LYS A 1 133 ? 22.267 -1.918 -34.750 1.00 87.75 133 LYS A CA 1
ATOM 1021 C C . LYS A 1 133 ? 21.139 -1.006 -34.257 1.00 87.75 133 LYS A C 1
ATOM 1023 O O . LYS A 1 133 ? 20.070 -1.544 -33.944 1.00 87.75 133 LYS A O 1
ATOM 1028 N N . PRO A 1 134 ? 21.350 0.320 -34.168 1.00 89.19 134 PRO A N 1
ATOM 1029 C CA . PRO A 1 134 ? 20.329 1.265 -33.713 1.00 89.19 134 PRO A CA 1
ATOM 1030 C C . PRO A 1 134 ? 19.008 1.132 -34.479 1.00 89.19 134 PRO A C 1
ATOM 1032 O O . PRO A 1 134 ? 17.948 1.087 -33.866 1.00 89.19 134 PRO A O 1
ATOM 1035 N N . GLU A 1 135 ? 19.071 0.929 -35.796 1.00 90.00 135 GLU A N 1
ATOM 1036 C CA . GLU A 1 135 ? 17.916 0.826 -36.692 1.00 90.00 135 GLU A CA 1
ATOM 1037 C C . GLU A 1 135 ? 17.033 -0.415 -36.476 1.00 90.00 135 GLU A C 1
ATOM 1039 O O . GLU A 1 135 ? 15.922 -0.483 -36.997 1.00 90.00 135 GLU A O 1
ATOM 1044 N N . LEU A 1 136 ? 17.520 -1.414 -35.731 1.00 90.94 136 LEU A N 1
ATOM 1045 C CA . LEU A 1 136 ? 16.761 -2.622 -35.388 1.00 90.94 136 LEU A CA 1
ATOM 1046 C C . LEU A 1 136 ? 16.098 -2.538 -34.006 1.00 90.94 136 LEU A C 1
ATOM 1048 O O . LEU A 1 136 ? 15.424 -3.486 -33.596 1.00 90.94 136 LEU A O 1
ATOM 1052 N N . ARG A 1 137 ? 16.315 -1.444 -33.269 1.00 93.12 137 ARG A N 1
ATOM 1053 C CA . ARG A 1 137 ? 15.694 -1.207 -31.963 1.00 93.12 137 ARG A CA 1
ATOM 1054 C C . ARG A 1 137 ? 14.290 -0.619 -32.157 1.00 93.12 137 ARG A C 1
ATOM 1056 O O . ARG A 1 137 ? 14.052 0.069 -33.149 1.00 93.12 137 ARG A O 1
ATOM 1063 N N . PRO A 1 138 ? 13.351 -0.858 -31.225 1.00 93.62 138 PRO A N 1
ATOM 1064 C CA . PRO A 1 138 ? 12.043 -0.221 -31.288 1.00 93.62 138 PRO A CA 1
ATOM 1065 C C . PRO A 1 138 ? 12.171 1.285 -31.055 1.00 93.62 138 PRO A C 1
ATOM 1067 O O . PRO A 1 138 ? 13.040 1.733 -30.308 1.00 93.62 138 PRO A O 1
ATOM 1070 N N . ASP A 1 139 ? 11.267 2.069 -31.634 1.00 91.25 139 ASP A N 1
ATOM 1071 C CA . ASP A 1 139 ? 11.142 3.479 -31.274 1.00 91.25 139 ASP A CA 1
ATOM 1072 C C . ASP A 1 139 ? 10.510 3.653 -29.874 1.00 91.25 139 ASP A C 1
ATOM 1074 O O . ASP A 1 139 ? 9.974 2.720 -29.262 1.00 91.25 139 ASP A O 1
ATOM 1078 N N . ALA A 1 140 ? 10.545 4.878 -29.344 1.00 89.31 140 ALA A N 1
ATOM 1079 C CA . ALA A 1 140 ? 10.012 5.176 -28.014 1.00 89.31 140 ALA A CA 1
ATOM 1080 C C . ALA A 1 140 ? 8.499 4.901 -27.875 1.00 89.31 140 ALA A C 1
ATOM 1082 O O . ALA A 1 140 ? 8.036 4.514 -26.798 1.00 89.31 140 ALA A O 1
ATOM 1083 N N . MET A 1 141 ? 7.717 5.078 -28.944 1.00 89.38 141 MET A N 1
ATOM 1084 C CA . MET A 1 141 ? 6.275 4.813 -28.936 1.00 89.38 141 MET A CA 1
ATOM 1085 C C . MET A 1 141 ? 5.982 3.312 -28.937 1.00 89.38 141 MET A C 1
ATOM 1087 O O . MET A 1 141 ? 5.042 2.874 -28.274 1.00 89.38 141 MET A O 1
ATOM 1091 N N . GLN A 1 142 ? 6.773 2.526 -29.663 1.00 91.06 142 GLN A N 1
ATOM 1092 C CA . GLN A 1 142 ? 6.709 1.069 -29.677 1.00 91.06 142 GLN A CA 1
ATOM 1093 C C . GLN A 1 142 ? 7.104 0.500 -28.312 1.00 91.06 142 GLN A C 1
ATOM 1095 O O . GLN A 1 142 ? 6.364 -0.309 -27.753 1.00 91.06 142 GLN A O 1
ATOM 1100 N N . LEU A 1 143 ? 8.194 1.000 -27.719 1.00 89.44 143 LEU A N 1
ATOM 1101 C CA . LEU A 1 143 ? 8.635 0.613 -26.378 1.00 89.44 143 LEU A CA 1
ATOM 1102 C C . LEU A 1 143 ? 7.551 0.882 -25.323 1.00 89.44 143 LEU A C 1
ATOM 1104 O O . LEU A 1 143 ? 7.249 0.023 -24.496 1.00 89.44 143 LEU A O 1
ATOM 1108 N N . ALA A 1 144 ? 6.913 2.056 -25.365 1.00 87.38 144 ALA A N 1
ATOM 1109 C CA . ALA A 1 144 ? 5.836 2.409 -24.439 1.00 87.38 144 ALA A CA 1
ATOM 1110 C C . ALA A 1 144 ? 4.606 1.487 -24.553 1.00 87.38 144 ALA A C 1
ATOM 1112 O O . ALA A 1 144 ? 3.814 1.405 -23.611 1.00 87.38 144 ALA A O 1
ATOM 1113 N N . LYS A 1 145 ? 4.454 0.789 -25.687 1.00 88.44 145 LYS A N 1
ATOM 1114 C CA . LYS A 1 145 ? 3.347 -0.126 -25.983 1.00 88.44 145 LYS A CA 1
ATOM 1115 C C . LYS A 1 145 ? 3.640 -1.596 -25.676 1.00 88.44 145 LYS A C 1
ATOM 1117 O O . LYS A 1 145 ? 2.788 -2.442 -25.941 1.00 88.44 145 LYS A O 1
ATOM 1122 N N . ILE A 1 146 ? 4.798 -1.913 -25.097 1.00 89.12 146 ILE A N 1
ATOM 1123 C CA . ILE A 1 146 ? 5.119 -3.281 -24.682 1.00 89.12 146 ILE A CA 1
ATOM 1124 C C . ILE A 1 146 ? 4.069 -3.782 -23.685 1.00 89.12 146 ILE A C 1
ATOM 1126 O O . ILE A 1 146 ? 3.816 -3.146 -22.657 1.00 89.12 146 ILE A O 1
ATOM 1130 N N . GLY A 1 147 ? 3.493 -4.957 -23.959 1.00 86.50 147 GLY A N 1
ATOM 1131 C CA . GLY A 1 147 ? 2.415 -5.538 -23.152 1.00 86.50 147 GLY A CA 1
ATOM 1132 C C . GLY A 1 147 ? 2.798 -5.705 -21.681 1.00 86.50 147 GLY A C 1
ATOM 1133 O O . GLY A 1 147 ? 2.024 -5.359 -20.795 1.00 86.50 147 GLY A O 1
ATOM 1134 N N . TYR A 1 148 ? 4.045 -6.103 -21.405 1.00 85.19 148 TYR A N 1
ATOM 1135 C CA . TYR A 1 148 ? 4.561 -6.191 -20.036 1.00 85.19 148 TYR A CA 1
ATOM 1136 C C . TYR A 1 148 ? 4.530 -4.848 -19.287 1.00 85.19 148 TYR A C 1
ATOM 1138 O O . TYR A 1 148 ? 4.405 -4.808 -18.062 1.00 85.19 148 TYR A O 1
ATOM 1146 N N . LEU A 1 149 ? 4.656 -3.720 -19.991 1.00 82.00 149 LEU A N 1
ATOM 1147 C CA . LEU A 1 149 ? 4.622 -2.386 -19.393 1.00 82.00 149 LEU A CA 1
ATOM 1148 C C . LEU A 1 149 ? 3.186 -1.880 -19.214 1.00 82.00 149 LEU A C 1
ATOM 1150 O O . LEU A 1 149 ? 2.930 -1.195 -18.221 1.00 82.00 149 LEU A O 1
ATOM 1154 N N . ILE A 1 150 ? 2.253 -2.298 -20.072 1.00 83.19 150 ILE A N 1
ATOM 1155 C CA . ILE A 1 150 ? 0.822 -1.971 -20.004 1.00 83.19 150 ILE A CA 1
ATOM 1156 C C . ILE A 1 150 ? 0.062 -3.055 -19.224 1.00 83.19 150 ILE A C 1
ATOM 1158 O O . ILE A 1 150 ? -0.803 -3.750 -19.746 1.00 83.19 150 ILE A O 1
ATOM 1162 N N . ASP A 1 151 ? 0.386 -3.182 -17.941 1.00 85.56 151 ASP A N 1
ATOM 1163 C CA . ASP A 1 151 ? -0.344 -4.076 -17.037 1.00 85.56 151 ASP A CA 1
ATOM 1164 C C . ASP A 1 151 ? -1.457 -3.309 -16.320 1.00 85.56 151 ASP A C 1
ATOM 1166 O O . ASP A 1 151 ? -1.305 -2.116 -16.034 1.00 85.56 151 ASP A O 1
ATOM 1170 N N . ASP A 1 152 ? -2.550 -3.989 -15.985 1.00 87.12 152 ASP A N 1
ATOM 1171 C CA . ASP A 1 152 ? -3.681 -3.354 -15.310 1.00 87.12 152 ASP A CA 1
ATOM 1172 C C . ASP A 1 152 ? -3.271 -2.733 -13.971 1.00 87.12 152 ASP A C 1
ATOM 1174 O O . ASP A 1 152 ? -3.682 -1.611 -13.678 1.00 87.12 152 ASP A O 1
ATOM 1178 N N . ASN A 1 153 ? -2.351 -3.349 -13.217 1.00 87.88 153 ASN A N 1
ATOM 1179 C CA . ASN A 1 153 ? -1.855 -2.773 -11.964 1.00 87.88 153 ASN A CA 1
ATOM 1180 C C . ASN A 1 153 ? -1.168 -1.414 -12.174 1.00 87.88 153 ASN A C 1
ATOM 1182 O O . ASN A 1 153 ? -1.228 -0.544 -11.310 1.00 87.88 153 ASN A O 1
ATOM 1186 N N . VAL A 1 154 ? -0.542 -1.186 -13.334 1.00 87.19 154 VAL A N 1
ATOM 1187 C CA . VAL A 1 154 ? 0.057 0.121 -13.665 1.00 87.19 154 VAL A CA 1
ATOM 1188 C C . VAL A 1 154 ? -1.008 1.161 -13.893 1.00 87.19 154 VAL A C 1
ATOM 1190 O O . VAL A 1 154 ? -0.818 2.300 -13.483 1.00 87.19 154 VAL A O 1
ATOM 1193 N N . LYS A 1 155 ? -2.110 0.785 -14.544 1.00 89.31 155 LYS A N 1
ATOM 1194 C CA . LYS A 1 155 ? -3.227 1.700 -14.778 1.00 89.31 155 LYS A CA 1
ATOM 1195 C C . LYS A 1 155 ? -3.813 2.150 -13.443 1.00 89.31 155 LYS A C 1
ATOM 1197 O O . LYS A 1 155 ? -3.989 3.346 -13.253 1.00 89.31 155 LYS A O 1
ATOM 1202 N N . TYR A 1 156 ? -4.001 1.226 -12.498 1.00 93.19 156 TYR A N 1
ATOM 1203 C CA . TYR A 1 156 ? -4.425 1.559 -11.134 1.00 93.19 156 TYR A CA 1
ATOM 1204 C C . TYR A 1 156 ? -3.429 2.475 -10.415 1.00 93.19 156 TYR A C 1
ATOM 1206 O O . TYR A 1 156 ? -3.843 3.456 -9.807 1.00 93.19 156 TYR A O 1
ATOM 1214 N N . LEU A 1 157 ? -2.122 2.204 -10.503 1.00 92.06 157 LEU A N 1
ATOM 1215 C CA . LEU A 1 157 ? -1.109 3.076 -9.892 1.00 92.06 157 LEU A CA 1
ATOM 1216 C C . LEU A 1 157 ? -1.065 4.463 -10.539 1.00 92.06 157 LEU A C 1
ATOM 1218 O O . LEU A 1 157 ? -0.903 5.454 -9.839 1.00 92.06 157 LEU A O 1
ATOM 1222 N N . HIS A 1 158 ? -1.246 4.549 -11.854 1.00 90.44 158 HIS A N 1
ATOM 1223 C CA . HIS A 1 158 ? -1.319 5.828 -12.548 1.00 90.44 158 HIS A CA 1
ATOM 1224 C C . HIS A 1 158 ? -2.571 6.616 -12.145 1.00 90.44 158 HIS A C 1
ATOM 1226 O O . HIS A 1 158 ? -2.477 7.801 -11.848 1.00 90.44 158 HIS A O 1
ATOM 1232 N N . GLN A 1 159 ? -3.725 5.947 -12.061 1.00 92.81 159 GLN A N 1
ATOM 1233 C CA . GLN A 1 159 ? -4.964 6.553 -11.570 1.00 92.81 159 GLN A CA 1
ATOM 1234 C C . GLN A 1 159 ? -4.837 7.026 -10.120 1.00 92.81 159 GLN A C 1
ATOM 1236 O O . GLN A 1 159 ? -5.344 8.096 -9.799 1.00 92.81 159 GLN A O 1
ATOM 1241 N N . LEU A 1 160 ? -4.126 6.275 -9.271 1.00 93.75 160 LEU A N 1
ATOM 1242 C CA . LEU A 1 160 ? -3.809 6.682 -7.903 1.00 93.75 160 LEU A CA 1
ATOM 1243 C C . LEU A 1 160 ? -2.975 7.975 -7.884 1.00 93.75 160 LEU A C 1
ATOM 1245 O O . LEU A 1 160 ? -3.292 8.891 -7.133 1.00 93.75 160 LEU A O 1
ATOM 1249 N N . GLU A 1 161 ? -1.954 8.080 -8.741 1.00 90.00 161 GLU A N 1
ATOM 1250 C CA . GLU A 1 161 ? -1.115 9.283 -8.862 1.00 90.00 161 GLU A CA 1
ATOM 1251 C C . GLU A 1 161 ? -1.903 10.506 -9.366 1.00 90.00 161 GLU A C 1
ATOM 1253 O O . GLU A 1 161 ? -1.601 11.634 -8.980 1.00 90.00 161 GLU A O 1
ATOM 1258 N N . THR A 1 162 ? -2.930 10.302 -10.195 1.00 92.75 162 THR A N 1
ATOM 1259 C CA . THR A 1 162 ? -3.804 11.373 -10.704 1.00 92.75 162 THR A CA 1
ATOM 1260 C C . THR A 1 162 ? -5.099 11.553 -9.907 1.00 92.75 162 THR A C 1
ATOM 1262 O O . THR A 1 162 ? -5.957 12.334 -10.313 1.00 92.75 162 THR A O 1
ATOM 1265 N N . MET A 1 163 ? -5.273 10.850 -8.783 1.00 91.69 163 MET A N 1
ATOM 1266 C CA . MET A 1 163 ? -6.541 10.791 -8.039 1.00 91.69 163 MET A CA 1
ATOM 1267 C C . MET A 1 163 ? -7.003 12.164 -7.525 1.00 91.69 163 MET A C 1
ATOM 1269 O O . MET A 1 163 ? -8.200 12.39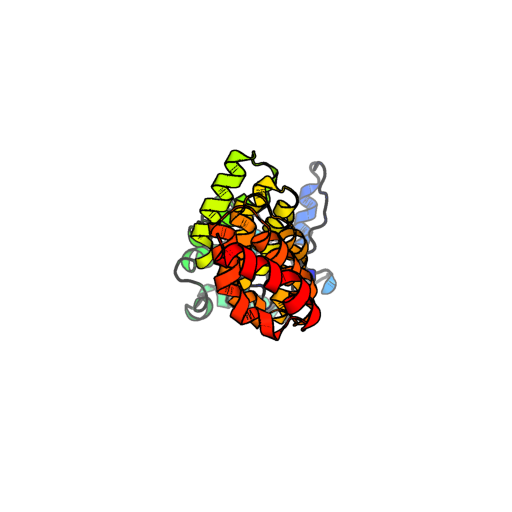2 -7.364 1.00 91.69 163 MET A O 1
ATOM 1273 N N . CYS A 1 164 ? -6.081 13.108 -7.320 1.00 87.69 164 CYS A N 1
ATOM 1274 C CA . CYS A 1 164 ? -6.400 14.488 -6.941 1.00 87.69 164 CYS A CA 1
ATOM 1275 C C . CYS A 1 164 ? -7.228 15.248 -7.994 1.00 87.69 164 CYS A C 1
ATOM 1277 O O . CYS A 1 164 ? -7.838 16.261 -7.670 1.00 87.69 164 CYS A O 1
ATOM 1279 N N . GLN A 1 165 ? -7.260 14.764 -9.239 1.00 92.75 165 GLN A N 1
ATOM 1280 C CA . GLN A 1 165 ? -8.044 15.341 -10.332 1.00 92.75 165 GLN A CA 1
ATOM 1281 C C . GLN A 1 165 ? -9.467 14.769 -10.404 1.00 92.75 165 GLN A C 1
ATOM 1283 O O . GLN A 1 165 ? -10.273 15.254 -11.196 1.00 92.75 165 GLN A O 1
ATOM 1288 N N . PHE A 1 166 ? -9.774 13.723 -9.631 1.00 93.69 166 PHE A N 1
ATOM 1289 C CA . PHE A 1 166 ? -11.071 13.054 -9.687 1.00 93.69 166 PHE A CA 1
ATOM 1290 C C . PHE A 1 166 ? -12.121 13.858 -8.926 1.00 93.69 166 PHE A C 1
ATOM 1292 O O . PHE A 1 166 ? -11.847 14.415 -7.861 1.00 93.69 166 PHE A O 1
ATOM 1299 N N . ASP A 1 167 ? -13.353 13.843 -9.432 1.00 93.44 167 ASP A N 1
ATOM 1300 C CA . ASP A 1 167 ? -14.499 14.264 -8.630 1.00 93.44 167 ASP A CA 1
ATOM 1301 C C . ASP A 1 167 ? -14.815 13.235 -7.523 1.00 93.44 167 ASP A C 1
ATOM 1303 O O . ASP A 1 167 ? -14.304 12.109 -7.515 1.00 93.44 167 ASP A O 1
ATOM 1307 N N . GLY A 1 168 ? -15.670 13.607 -6.565 1.00 91.00 168 GLY A N 1
ATOM 1308 C CA . GLY A 1 168 ? -15.992 12.741 -5.425 1.00 91.00 168 GLY A CA 1
ATOM 1309 C C . GLY A 1 168 ? -16.580 11.382 -5.829 1.00 91.00 168 GLY A C 1
ATOM 1310 O O . GLY A 1 168 ? -16.263 10.361 -5.220 1.00 91.00 168 GLY A O 1
ATOM 1311 N N . SER A 1 169 ? -17.388 11.335 -6.892 1.00 93.69 169 SER A N 1
ATOM 1312 C CA . SER A 1 169 ? -18.023 10.096 -7.353 1.00 93.69 169 SER A CA 1
ATOM 1313 C C . SER A 1 169 ? -17.025 9.159 -8.041 1.00 93.69 169 SER A C 1
ATOM 1315 O O . SER A 1 169 ? -16.969 7.967 -7.721 1.00 93.69 169 SER A O 1
ATOM 1317 N N . GLN A 1 170 ? -16.175 9.713 -8.911 1.00 95.50 170 GLN A N 1
ATOM 1318 C CA . GLN A 1 170 ? -15.091 9.013 -9.593 1.00 95.50 170 GLN A CA 1
ATOM 1319 C C . GLN A 1 170 ? -14.093 8.458 -8.582 1.00 95.50 170 GLN A C 1
ATOM 1321 O O . GLN A 1 170 ? -13.693 7.296 -8.675 1.00 95.50 170 GLN A O 1
ATOM 1326 N N . LYS A 1 171 ? -13.742 9.259 -7.570 1.00 94.88 171 LYS A N 1
ATOM 1327 C CA . LYS A 1 171 ? -12.842 8.854 -6.493 1.00 94.88 171 LYS A CA 1
ATOM 1328 C C . LYS A 1 171 ? -13.401 7.668 -5.709 1.00 94.88 171 LYS A C 1
ATOM 1330 O O . LYS A 1 171 ? -12.720 6.654 -5.566 1.00 94.88 171 LYS A O 1
ATOM 1335 N N . VAL A 1 172 ? -14.660 7.732 -5.271 1.00 95.06 172 VAL A N 1
ATOM 1336 C CA . VAL A 1 172 ? -15.310 6.616 -4.560 1.00 95.06 172 VAL A CA 1
ATOM 1337 C C . VAL A 1 172 ? -15.372 5.351 -5.422 1.00 95.06 172 VAL A C 1
ATOM 1339 O O . VAL A 1 172 ? -15.117 4.254 -4.919 1.00 95.06 172 VAL A O 1
ATOM 1342 N N . GLN A 1 173 ? -15.696 5.471 -6.712 1.00 96.38 173 GLN A N 1
ATOM 1343 C CA . GLN A 1 173 ? -15.732 4.326 -7.624 1.00 96.38 173 GLN A CA 1
ATOM 1344 C C . GLN A 1 173 ? -14.343 3.700 -7.796 1.00 96.38 173 GLN A C 1
ATOM 1346 O O . GLN A 1 173 ? -14.203 2.480 -7.692 1.00 96.38 173 GLN A O 1
ATOM 1351 N N . PHE A 1 174 ? -13.317 4.525 -8.008 1.00 96.69 174 PHE A N 1
ATOM 1352 C CA . PHE A 1 174 ? -11.936 4.076 -8.127 1.00 96.69 174 PHE A CA 1
ATOM 1353 C C . PHE A 1 174 ? -11.464 3.337 -6.875 1.00 96.69 174 PHE A C 1
ATOM 1355 O O . PHE A 1 174 ? -10.977 2.216 -6.987 1.00 96.69 174 PHE A O 1
ATOM 1362 N N . LEU A 1 175 ? -11.678 3.901 -5.684 1.00 96.44 175 LEU A N 1
ATOM 1363 C CA . LEU A 1 175 ? -11.264 3.286 -4.420 1.00 96.44 175 LEU A CA 1
ATOM 1364 C C . LEU A 1 175 ? -11.928 1.921 -4.182 1.00 96.44 175 LEU A C 1
ATOM 1366 O O . LEU A 1 175 ? -11.273 0.984 -3.727 1.00 96.44 175 LEU A O 1
ATOM 1370 N N . LYS A 1 176 ? -13.205 1.765 -4.555 1.00 96.19 176 LYS A N 1
ATOM 1371 C CA . LYS A 1 176 ? -13.895 0.463 -4.502 1.00 96.19 176 LYS A CA 1
ATOM 1372 C C . LYS A 1 176 ? -13.268 -0.562 -5.448 1.00 96.19 176 LYS A C 1
ATOM 1374 O O . LYS A 1 176 ? -13.079 -1.713 -5.061 1.00 96.19 176 LYS A O 1
ATOM 1379 N N . MET A 1 177 ? -12.936 -0.154 -6.674 1.00 96.25 177 MET A N 1
ATOM 1380 C CA . MET A 1 177 ? -12.255 -1.029 -7.635 1.00 96.25 177 MET A CA 1
ATOM 1381 C C . MET A 1 177 ? -10.838 -1.379 -7.174 1.00 96.25 177 MET A C 1
ATOM 1383 O O . MET A 1 177 ? -10.419 -2.523 -7.319 1.00 96.25 177 MET A O 1
ATOM 1387 N N . LEU A 1 178 ? -10.120 -0.411 -6.599 1.00 96.75 178 LEU A N 1
ATOM 1388 C CA . LEU A 1 178 ? -8.785 -0.608 -6.051 1.00 96.75 178 LEU A CA 1
ATOM 1389 C C . LEU A 1 178 ? -8.814 -1.632 -4.916 1.00 96.75 178 LEU A C 1
ATOM 1391 O O . LEU A 1 178 ? -8.001 -2.551 -4.926 1.00 96.75 178 LEU A O 1
ATOM 1395 N N . TYR A 1 179 ? -9.779 -1.524 -3.994 1.00 96.75 179 TYR A N 1
ATOM 1396 C CA . TYR A 1 179 ? -9.965 -2.484 -2.904 1.00 96.75 179 TYR A CA 1
ATOM 1397 C C . TYR A 1 179 ? -10.098 -3.927 -3.415 1.00 96.75 179 TYR A C 1
ATOM 1399 O O . TYR A 1 179 ? -9.431 -4.827 -2.910 1.00 96.75 179 TYR A O 1
ATOM 1407 N N . ALA A 1 180 ? -10.887 -4.136 -4.473 1.00 96.06 180 ALA A N 1
ATOM 1408 C CA . ALA A 1 180 ? -11.087 -5.447 -5.092 1.00 96.06 180 ALA A CA 1
ATOM 1409 C C . ALA A 1 180 ? -9.846 -6.007 -5.817 1.00 96.06 180 ALA A C 1
ATOM 1411 O O . ALA A 1 180 ? -9.871 -7.154 -6.253 1.00 96.06 180 ALA A O 1
ATOM 1412 N N . LYS A 1 181 ? -8.785 -5.206 -5.982 1.00 95.50 181 LYS A N 1
ATOM 1413 C CA . LYS A 1 181 ? -7.550 -5.573 -6.691 1.00 95.50 181 LYS A CA 1
ATOM 1414 C C . LYS A 1 181 ? -6.306 -5.578 -5.802 1.00 95.50 181 LYS A C 1
ATOM 1416 O O . LYS A 1 181 ? -5.204 -5.787 -6.308 1.00 95.50 181 LYS A O 1
ATOM 1421 N N . LEU A 1 182 ? -6.443 -5.349 -4.491 1.00 95.50 182 LEU A N 1
ATOM 1422 C CA . LEU A 1 182 ? -5.295 -5.207 -3.585 1.00 95.50 182 LEU A CA 1
ATOM 1423 C C . LEU A 1 182 ? -4.429 -6.471 -3.466 1.00 95.50 182 LEU A C 1
ATOM 1425 O O . LEU A 1 182 ? -3.257 -6.383 -3.109 1.00 95.50 182 LEU A O 1
ATOM 1429 N N . ASP A 1 183 ? -4.980 -7.650 -3.732 1.00 95.56 183 ASP A N 1
ATOM 1430 C CA . ASP A 1 183 ? -4.282 -8.940 -3.739 1.00 95.56 183 ASP A CA 1
ATOM 1431 C C . ASP A 1 183 ? -3.307 -9.118 -4.907 1.00 95.56 183 ASP A C 1
ATOM 1433 O O . ASP A 1 183 ? -2.339 -9.867 -4.776 1.00 95.56 183 ASP A O 1
ATOM 1437 N N . HIS A 1 184 ? -3.491 -8.377 -5.999 1.00 92.38 184 HIS A N 1
ATOM 1438 C CA . HIS A 1 184 ? -2.573 -8.381 -7.137 1.00 92.38 184 HIS A CA 1
ATOM 1439 C C . HIS A 1 184 ? -1.337 -7.490 -6.937 1.00 92.38 184 HIS A C 1
ATOM 1441 O O . HIS A 1 184 ? -0.387 -7.565 -7.719 1.00 92.38 184 HIS A O 1
ATOM 1447 N N . PHE A 1 185 ? -1.313 -6.657 -5.894 1.00 92.50 185 PHE A N 1
ATOM 1448 C CA . PHE A 1 185 ? -0.169 -5.805 -5.586 1.00 92.50 185 PHE A CA 1
ATOM 1449 C C . PHE A 1 185 ? 0.781 -6.472 -4.594 1.00 92.50 185 PHE A C 1
ATOM 1451 O O . PHE A 1 185 ? 0.378 -7.070 -3.596 1.00 92.50 185 PHE A O 1
ATOM 1458 N N . SER A 1 186 ? 2.084 -6.307 -4.829 1.00 91.75 186 SER A N 1
ATOM 1459 C CA . SER A 1 186 ? 3.095 -6.733 -3.863 1.00 91.75 186 SER A CA 1
ATOM 1460 C C . SER A 1 186 ? 3.000 -5.906 -2.579 1.00 91.75 186 SER A C 1
ATOM 1462 O O . SER A 1 186 ? 2.653 -4.723 -2.606 1.00 91.75 186 SER A O 1
ATOM 1464 N N . GLN A 1 187 ? 3.392 -6.498 -1.447 1.00 91.62 187 GLN A N 1
ATOM 1465 C CA . GLN A 1 187 ? 3.378 -5.821 -0.145 1.00 91.62 187 GLN A CA 1
ATOM 1466 C C . GLN A 1 187 ? 4.131 -4.482 -0.166 1.00 91.62 187 GLN A C 1
ATOM 1468 O O . GLN A 1 187 ? 3.695 -3.518 0.452 1.00 91.62 187 GLN A O 1
ATOM 1473 N N . LYS A 1 188 ? 5.225 -4.385 -0.931 1.00 89.62 188 LYS A N 1
ATOM 1474 C CA . LYS A 1 188 ? 5.996 -3.141 -1.077 1.00 89.62 188 LYS A CA 1
ATOM 1475 C C . LYS A 1 188 ? 5.211 -2.043 -1.783 1.00 89.62 188 LYS A C 1
ATOM 1477 O O . LYS A 1 188 ? 5.338 -0.883 -1.410 1.00 89.62 188 LYS A O 1
ATOM 1482 N N . ILE A 1 189 ? 4.430 -2.385 -2.808 1.00 93.12 189 ILE A N 1
ATOM 1483 C CA . ILE A 1 189 ? 3.583 -1.409 -3.500 1.00 93.12 189 ILE A CA 1
ATOM 1484 C C . ILE A 1 189 ? 2.461 -0.960 -2.565 1.00 93.12 189 ILE A C 1
ATOM 1486 O O . ILE A 1 189 ? 2.217 0.239 -2.449 1.00 93.12 189 ILE A O 1
ATOM 1490 N N . LEU A 1 190 ? 1.846 -1.902 -1.844 1.00 95.44 190 LEU A N 1
ATOM 1491 C CA . LEU A 1 190 ? 0.824 -1.596 -0.846 1.00 95.44 190 LEU A CA 1
ATOM 1492 C C . LEU A 1 190 ? 1.331 -0.575 0.186 1.00 95.44 190 LEU A C 1
ATOM 1494 O O . LEU A 1 190 ? 0.675 0.436 0.405 1.00 95.44 190 LEU A O 1
ATOM 1498 N N . THR A 1 191 ? 2.515 -0.785 0.765 1.00 93.38 191 THR A N 1
ATOM 1499 C CA . THR A 1 191 ? 3.039 0.074 1.842 1.00 93.38 191 THR A CA 1
ATOM 1500 C C . THR A 1 191 ? 3.718 1.350 1.350 1.00 93.38 191 THR A C 1
ATOM 1502 O O . THR A 1 191 ? 3.520 2.409 1.929 1.00 93.38 191 THR A O 1
ATOM 1505 N N . ARG A 1 192 ? 4.515 1.297 0.276 1.00 91.38 192 ARG A N 1
ATOM 1506 C CA . ARG A 1 192 ? 5.313 2.456 -0.177 1.00 91.38 192 ARG A CA 1
ATOM 1507 C C . ARG A 1 192 ? 4.601 3.354 -1.178 1.00 91.38 192 ARG A C 1
ATOM 1509 O O . ARG A 1 192 ? 5.069 4.463 -1.428 1.00 91.38 192 ARG A O 1
ATOM 1516 N N . LYS A 1 193 ? 3.543 2.861 -1.821 1.00 91.38 193 LYS A N 1
ATOM 1517 C CA . LYS A 1 193 ? 2.811 3.604 -2.852 1.00 91.38 193 LYS A CA 1
ATOM 1518 C C . LYS A 1 193 ? 1.347 3.765 -2.498 1.00 91.38 193 LYS A C 1
ATOM 1520 O O . LYS A 1 193 ? 0.886 4.888 -2.483 1.00 91.38 193 LYS A O 1
ATOM 1525 N N . ILE A 1 194 ? 0.622 2.696 -2.187 1.00 95.44 194 ILE A N 1
ATOM 1526 C CA . ILE A 1 194 ? -0.825 2.820 -1.968 1.00 95.44 194 ILE A CA 1
ATOM 1527 C C . ILE A 1 194 ? -1.124 3.506 -0.633 1.00 95.44 194 ILE A C 1
ATOM 1529 O O . ILE A 1 194 ? -1.810 4.521 -0.612 1.00 95.44 194 ILE A O 1
ATOM 1533 N N . LEU A 1 195 ? -0.557 3.005 0.464 1.00 95.62 195 LEU A N 1
ATOM 1534 C CA . LEU A 1 195 ? -0.772 3.527 1.814 1.00 95.62 195 LEU A CA 1
ATOM 1535 C C . LEU A 1 195 ? -0.642 5.060 1.937 1.00 95.62 195 LEU A C 1
ATOM 1537 O O . LEU A 1 195 ? -1.590 5.653 2.444 1.00 95.62 195 LEU A O 1
ATOM 1541 N N . PRO A 1 196 ? 0.442 5.726 1.480 1.00 92.25 196 PRO A N 1
ATOM 1542 C CA . PRO A 1 196 ? 0.573 7.174 1.654 1.00 92.25 196 PRO A CA 1
ATOM 1543 C C . PRO A 1 196 ? -0.525 7.967 0.932 1.00 92.25 196 PRO A C 1
ATOM 1545 O O . PRO A 1 196 ? -1.122 8.848 1.537 1.00 92.25 196 PRO A O 1
ATOM 1548 N N . PHE A 1 197 ? -0.863 7.612 -0.312 1.00 92.12 197 PHE A N 1
ATOM 1549 C CA . PHE A 1 197 ? -1.918 8.305 -1.067 1.00 92.12 197 PHE A CA 1
ATOM 1550 C C . PHE A 1 197 ? -3.304 8.073 -0.460 1.00 92.12 197 PHE A C 1
ATOM 1552 O O . PHE A 1 197 ? -4.139 8.969 -0.435 1.00 92.12 197 PHE A O 1
ATOM 1559 N N . ILE A 1 198 ? -3.561 6.860 0.029 1.00 94.50 198 ILE A N 1
ATOM 1560 C CA . ILE A 1 198 ? -4.850 6.502 0.622 1.00 94.50 198 ILE A CA 1
ATOM 1561 C C . ILE A 1 198 ? -5.009 7.104 2.024 1.00 94.50 198 ILE A C 1
ATOM 1563 O O . ILE A 1 198 ? -6.115 7.478 2.404 1.00 94.50 198 ILE A O 1
ATOM 1567 N N . GLY A 1 199 ? -3.920 7.235 2.785 1.00 93.50 199 GLY A N 1
ATOM 1568 C CA . GLY A 1 199 ? -3.931 7.879 4.098 1.00 93.50 199 GLY A CA 1
ATOM 1569 C C . GLY A 1 199 ? -4.331 9.354 4.033 1.00 93.50 199 GLY A C 1
ATOM 1570 O O . GLY A 1 199 ? -5.091 9.810 4.883 1.00 93.50 199 GLY A O 1
ATOM 1571 N N . GLU A 1 200 ? -3.898 10.084 3.000 1.00 91.25 200 GLU A N 1
ATOM 1572 C CA . GLU A 1 200 ? -4.259 11.499 2.797 1.00 91.25 200 GLU A CA 1
ATOM 1573 C C . GLU A 1 200 ? -5.766 11.717 2.577 1.00 91.25 200 GLU A C 1
ATOM 1575 O O . GLU A 1 200 ? -6.302 12.771 2.926 1.00 91.25 200 GLU A O 1
ATOM 1580 N N . GLU A 1 201 ? -6.476 10.713 2.059 1.00 92.38 201 GLU A N 1
ATOM 1581 C CA . GLU A 1 201 ? -7.921 10.786 1.814 1.00 92.38 201 GLU A CA 1
ATOM 1582 C C . GLU A 1 201 ? -8.762 10.691 3.099 1.00 92.38 201 GLU A C 1
ATOM 1584 O O . GLU A 1 201 ? -9.955 10.986 3.071 1.00 92.38 201 GLU A O 1
ATOM 1589 N N . LEU A 1 202 ? -8.166 10.340 4.248 1.00 92.56 202 LEU A N 1
ATOM 1590 C CA . LEU A 1 202 ? -8.864 10.339 5.542 1.00 92.56 202 LEU A CA 1
ATOM 1591 C C . LEU A 1 202 ? -9.184 11.742 6.074 1.00 92.56 202 LEU A C 1
ATOM 1593 O O . LEU A 1 202 ? -9.979 11.865 7.004 1.00 92.56 202 LEU A O 1
ATOM 1597 N N . ASN A 1 203 ? -8.603 12.795 5.491 1.00 89.00 203 ASN A N 1
ATOM 1598 C CA . ASN A 1 203 ? -8.920 14.180 5.853 1.00 89.00 203 ASN A CA 1
ATOM 1599 C C . ASN A 1 203 ? -10.392 14.540 5.575 1.00 89.00 203 ASN A C 1
ATOM 1601 O O . ASN A 1 203 ? -10.932 15.453 6.197 1.00 89.00 203 ASN A O 1
ATOM 1605 N N . ALA A 1 204 ? -11.041 13.819 4.657 1.00 90.62 204 ALA A N 1
ATOM 1606 C CA . ALA A 1 204 ? -12.461 13.939 4.359 1.00 90.62 204 ALA A CA 1
ATOM 1607 C C . ALA A 1 204 ? -13.245 12.827 5.078 1.00 90.62 204 ALA A C 1
ATOM 1609 O O . ALA A 1 204 ? -13.122 11.645 4.744 1.00 90.62 204 ALA A O 1
ATOM 1610 N N . VAL A 1 205 ? -14.073 13.192 6.063 1.00 89.81 205 VAL A N 1
ATOM 1611 C CA . VAL A 1 205 ? -14.802 12.231 6.918 1.00 89.81 205 VAL A CA 1
ATOM 1612 C C . VAL A 1 205 ? -15.728 11.329 6.093 1.00 89.81 205 VAL A C 1
ATOM 1614 O O . VAL A 1 205 ? -15.854 10.134 6.364 1.00 89.81 205 VAL A O 1
ATOM 1617 N N . GLU A 1 206 ? -16.327 11.869 5.035 1.00 91.06 206 GLU A N 1
ATOM 1618 C CA . GLU A 1 206 ? -17.175 11.147 4.087 1.00 91.06 206 GLU A CA 1
ATOM 1619 C C . GLU A 1 206 ? -16.436 10.054 3.297 1.00 91.06 206 GLU A C 1
ATOM 1621 O O . GLU A 1 206 ? -17.063 9.089 2.851 1.00 91.06 206 GLU A O 1
ATOM 1626 N N . MET A 1 207 ? -15.111 10.159 3.153 1.00 93.75 207 MET A N 1
ATOM 1627 C CA . MET A 1 207 ? -14.285 9.187 2.430 1.00 93.75 207 MET A CA 1
ATOM 1628 C C . MET A 1 207 ? -13.871 8.002 3.307 1.00 93.75 207 MET A C 1
ATOM 1630 O O . MET A 1 207 ? -13.624 6.909 2.785 1.00 93.75 207 MET A O 1
ATOM 1634 N N . ILE A 1 208 ? -13.858 8.177 4.634 1.00 95.94 208 ILE A N 1
ATOM 1635 C CA . ILE A 1 208 ? -13.412 7.170 5.610 1.00 95.94 208 ILE A CA 1
ATOM 1636 C C . ILE A 1 208 ? -14.049 5.790 5.374 1.00 95.94 208 ILE A C 1
ATOM 1638 O O . ILE A 1 208 ? -13.301 4.815 5.315 1.00 95.94 208 ILE A O 1
ATOM 1642 N N . PRO A 1 209 ? -15.375 5.635 5.165 1.00 95.00 209 PRO A N 1
ATOM 1643 C CA . PRO A 1 209 ? -15.979 4.311 4.985 1.00 95.00 209 PRO A CA 1
ATOM 1644 C C . PRO A 1 209 ? -15.480 3.551 3.748 1.00 95.00 209 PRO A C 1
ATOM 1646 O O . PRO A 1 209 ? -15.564 2.324 3.706 1.00 95.00 209 PRO A O 1
ATOM 1649 N N . VAL A 1 210 ? -14.997 4.269 2.730 1.00 95.50 210 VAL A N 1
ATOM 1650 C CA . VAL A 1 210 ? -14.500 3.698 1.469 1.00 95.50 210 VAL A CA 1
ATOM 1651 C C . VAL A 1 210 ? -12.993 3.451 1.536 1.00 95.50 210 VAL A C 1
ATOM 1653 O O . VAL A 1 210 ? -12.506 2.454 1.010 1.00 95.50 210 VAL A O 1
ATOM 1656 N N . VAL A 1 211 ? -12.266 4.337 2.215 1.00 96.62 211 VAL A N 1
ATOM 1657 C CA . VAL A 1 211 ? -10.810 4.287 2.396 1.00 96.62 211 VAL A CA 1
ATOM 1658 C C . VAL A 1 211 ? -10.395 3.244 3.437 1.00 96.62 211 VAL A C 1
ATOM 1660 O O . VAL A 1 211 ? -9.445 2.488 3.226 1.00 9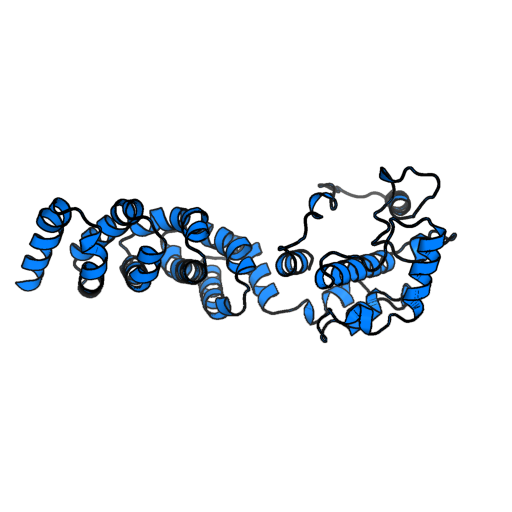6.62 211 VAL A O 1
ATOM 1663 N N . LEU A 1 212 ? -11.121 3.164 4.552 1.00 97.62 212 LEU A N 1
ATOM 1664 C CA . LEU A 1 212 ? -10.769 2.324 5.692 1.00 97.62 212 LEU A CA 1
ATOM 1665 C C . LEU A 1 212 ? -10.584 0.834 5.333 1.00 97.62 212 LEU A C 1
ATOM 1667 O O . LEU A 1 212 ? -9.581 0.265 5.762 1.00 97.62 212 LEU A O 1
ATOM 1671 N N . PRO A 1 213 ? -11.444 0.185 4.519 1.00 97.62 213 PRO A N 1
ATOM 1672 C CA . PRO A 1 213 ? -11.213 -1.196 4.090 1.00 97.62 213 PRO A CA 1
ATOM 1673 C C . PRO A 1 213 ? -9.849 -1.415 3.421 1.00 97.62 213 PRO A C 1
ATOM 1675 O O . PRO A 1 213 ? -9.204 -2.433 3.676 1.00 97.62 213 PRO A O 1
ATOM 1678 N N . ILE A 1 214 ? -9.386 -0.460 2.603 1.00 98.06 214 ILE A N 1
ATOM 1679 C CA . ILE A 1 214 ? -8.082 -0.529 1.926 1.00 98.06 214 ILE A CA 1
ATOM 1680 C C . ILE A 1 214 ? -6.957 -0.483 2.959 1.00 98.06 214 ILE A C 1
ATOM 1682 O O . ILE A 1 214 ? -6.073 -1.338 2.947 1.00 98.06 214 ILE A O 1
ATOM 1686 N N . LEU A 1 215 ? -7.017 0.473 3.886 1.00 98.06 215 LEU A N 1
ATOM 1687 C CA . LEU A 1 215 ? -6.016 0.628 4.941 1.00 98.06 215 LEU A CA 1
ATOM 1688 C C . LEU A 1 215 ? -5.943 -0.599 5.853 1.00 98.06 215 LEU A C 1
ATOM 1690 O O . LEU A 1 215 ? -4.850 -1.071 6.157 1.00 98.06 215 LEU A O 1
ATOM 1694 N N . LEU A 1 216 ? -7.091 -1.161 6.238 1.00 98.00 216 LEU A N 1
ATOM 1695 C CA . LEU A 1 216 ? -7.146 -2.367 7.064 1.00 98.00 216 LEU A CA 1
ATOM 1696 C C . LEU A 1 216 ? -6.571 -3.583 6.333 1.00 98.00 216 LEU A C 1
ATOM 1698 O O . LEU A 1 216 ? -5.820 -4.344 6.934 1.00 98.00 216 LEU A O 1
ATOM 1702 N N . TYR A 1 217 ? -6.850 -3.739 5.036 1.00 98.00 217 TYR A N 1
ATOM 1703 C CA . TYR A 1 217 ? -6.254 -4.812 4.235 1.00 98.00 217 TYR A CA 1
ATOM 1704 C C . TYR A 1 217 ? -4.724 -4.712 4.177 1.00 98.00 217 TYR A C 1
ATOM 1706 O O . TYR A 1 217 ? -4.019 -5.712 4.330 1.00 98.00 217 TYR A O 1
ATOM 1714 N N . ILE A 1 218 ? -4.195 -3.501 3.973 1.00 97.81 218 ILE A N 1
ATOM 1715 C CA . ILE A 1 218 ? -2.747 -3.264 4.004 1.00 97.81 218 ILE A CA 1
ATOM 1716 C C . ILE A 1 218 ? -2.210 -3.600 5.399 1.00 97.81 218 ILE A C 1
ATOM 1718 O O . ILE A 1 218 ? -1.241 -4.352 5.515 1.00 97.81 218 ILE A O 1
ATOM 1722 N N . GLY A 1 219 ? -2.888 -3.125 6.447 1.00 97.31 219 GLY A N 1
ATOM 1723 C CA . GLY A 1 219 ? -2.548 -3.378 7.842 1.00 97.31 219 GLY A CA 1
ATOM 1724 C C . GLY A 1 219 ? -2.452 -4.856 8.191 1.00 97.31 219 GLY A C 1
ATOM 1725 O O . GLY A 1 219 ? -1.524 -5.247 8.896 1.00 97.31 219 GLY A O 1
ATOM 1726 N N . GLU A 1 220 ? -3.325 -5.706 7.649 1.00 96.38 220 GLU A N 1
ATOM 1727 C CA . GLU A 1 220 ? -3.280 -7.156 7.873 1.00 96.38 220 GLU A CA 1
ATOM 1728 C C . GLU A 1 220 ? -1.981 -7.784 7.357 1.00 96.38 220 GLU A C 1
ATOM 1730 O O . GLU A 1 220 ? -1.424 -8.658 8.023 1.00 96.38 220 GLU A O 1
ATOM 1735 N N . LYS A 1 221 ? -1.444 -7.286 6.238 1.00 94.81 221 LYS A N 1
ATOM 1736 C CA . LYS A 1 221 ? -0.204 -7.780 5.617 1.00 94.81 221 LYS A CA 1
ATOM 1737 C C . LYS A 1 221 ? 1.080 -7.170 6.186 1.00 94.81 221 LYS A C 1
ATOM 1739 O O . LYS A 1 221 ? 2.161 -7.640 5.847 1.00 94.81 221 LYS A O 1
ATOM 1744 N N . MET A 1 222 ? 0.994 -6.123 7.002 1.00 95.81 222 MET A N 1
ATOM 1745 C CA . MET A 1 222 ? 2.166 -5.487 7.620 1.00 95.81 222 MET A CA 1
ATOM 1746 C C . MET A 1 222 ? 2.664 -6.277 8.835 1.00 95.81 222 MET A C 1
ATOM 1748 O O . MET A 1 222 ? 1.878 -6.918 9.530 1.00 95.81 222 MET A O 1
ATOM 1752 N N . ASP A 1 223 ? 3.959 -6.212 9.127 1.00 95.50 223 ASP A N 1
ATOM 1753 C CA . ASP A 1 223 ? 4.492 -6.622 10.429 1.00 95.50 223 ASP A CA 1
ATOM 1754 C C . ASP A 1 223 ? 4.131 -5.597 11.525 1.00 95.50 223 ASP A C 1
ATOM 1756 O O . ASP A 1 223 ? 3.687 -4.486 11.228 1.00 95.50 223 ASP A O 1
ATOM 1760 N N . ALA A 1 224 ? 4.304 -5.969 12.796 1.00 95.94 224 ALA A N 1
ATOM 1761 C CA . ALA A 1 224 ? 3.895 -5.140 13.934 1.00 95.94 224 ALA A CA 1
ATOM 1762 C C . ALA A 1 224 ? 4.643 -3.795 14.018 1.00 95.94 224 ALA A C 1
ATOM 1764 O O . ALA A 1 224 ? 4.026 -2.781 14.351 1.00 95.94 224 ALA A O 1
ATOM 1765 N N . ASN A 1 225 ? 5.935 -3.762 13.667 1.00 95.69 225 ASN A N 1
ATOM 1766 C CA . ASN A 1 225 ? 6.733 -2.535 13.721 1.00 95.69 225 ASN A CA 1
ATOM 1767 C C . ASN A 1 225 ? 6.273 -1.566 12.632 1.00 95.69 225 ASN A C 1
ATOM 1769 O O . ASN A 1 225 ? 5.871 -0.445 12.927 1.00 95.69 225 ASN A O 1
ATOM 1773 N N . SER A 1 226 ? 6.212 -2.034 11.380 1.00 95.25 226 SER A N 1
ATOM 1774 C CA . SER A 1 226 ? 5.719 -1.209 10.273 1.00 95.25 226 SER A CA 1
ATOM 1775 C C . SER A 1 226 ? 4.285 -0.729 10.514 1.00 95.25 226 SER A C 1
ATOM 1777 O O . SER A 1 226 ? 3.949 0.402 10.171 1.00 95.25 226 SER A O 1
ATOM 1779 N N . PHE A 1 227 ? 3.425 -1.578 11.089 1.00 97.44 227 PHE A N 1
ATOM 1780 C CA . PHE A 1 227 ? 2.051 -1.213 11.431 1.00 97.44 227 PHE A CA 1
ATOM 1781 C C . PHE A 1 227 ? 2.013 -0.054 12.431 1.00 97.44 227 PHE A C 1
ATOM 1783 O O . PHE A 1 227 ? 1.329 0.938 12.181 1.00 97.44 227 PHE A O 1
ATOM 1790 N N . THR A 1 228 ? 2.765 -0.168 13.526 1.00 96.25 228 THR A N 1
ATOM 1791 C CA . THR A 1 228 ? 2.812 0.833 14.601 1.00 96.25 228 THR A CA 1
ATOM 1792 C C . THR A 1 228 ? 3.423 2.148 14.129 1.00 96.25 228 THR A C 1
ATOM 1794 O O . THR A 1 228 ? 2.893 3.207 14.448 1.00 96.25 228 THR A O 1
ATOM 1797 N N . ASP A 1 229 ? 4.479 2.094 13.318 1.00 95.44 229 ASP A N 1
ATOM 1798 C CA . ASP A 1 229 ? 5.201 3.294 12.886 1.00 95.44 229 ASP A CA 1
ATOM 1799 C C . ASP A 1 229 ? 4.506 4.031 11.732 1.00 95.44 229 ASP A C 1
ATOM 1801 O O . ASP A 1 229 ? 4.613 5.252 11.626 1.00 95.44 229 ASP A O 1
ATOM 1805 N N . GLN A 1 230 ? 3.817 3.308 10.839 1.00 95.56 230 GLN A N 1
ATOM 1806 C CA . GLN A 1 230 ? 3.300 3.884 9.589 1.00 95.56 230 GLN A CA 1
ATOM 1807 C C . GLN A 1 230 ? 1.774 3.940 9.529 1.00 95.56 230 GLN A C 1
ATOM 1809 O O . GLN A 1 230 ? 1.230 4.952 9.099 1.00 95.56 230 GLN A O 1
ATOM 1814 N N . LEU A 1 231 ? 1.065 2.877 9.925 1.00 96.88 231 LEU A N 1
ATOM 1815 C CA . LEU A 1 231 ? -0.388 2.788 9.728 1.00 96.88 231 LEU A CA 1
ATOM 1816 C C . LEU A 1 231 ? -1.187 3.243 10.954 1.00 96.88 231 LEU A C 1
ATOM 1818 O O . LEU A 1 231 ? -2.190 3.939 10.805 1.00 96.88 231 LEU A O 1
ATOM 1822 N N . LEU A 1 232 ? -0.765 2.877 12.164 1.00 97.00 232 LEU A N 1
ATOM 1823 C CA . LEU A 1 232 ? -1.475 3.245 13.389 1.00 97.00 232 LEU A CA 1
ATOM 1824 C C . LEU A 1 232 ? -1.615 4.772 13.573 1.00 97.00 232 LEU A C 1
ATOM 1826 O O . LEU A 1 232 ? -2.716 5.203 13.917 1.00 97.00 232 LEU A O 1
ATOM 1830 N N . PRO A 1 233 ? -0.603 5.615 13.270 1.00 95.81 233 PRO A N 1
ATOM 1831 C CA . PRO A 1 233 ? -0.745 7.068 13.352 1.00 95.81 233 PRO A CA 1
ATOM 1832 C C . PRO A 1 233 ? -1.791 7.613 12.372 1.00 95.81 233 PRO A C 1
ATOM 1834 O O . PRO A 1 233 ? -2.537 8.525 12.717 1.00 95.81 233 PRO A O 1
ATOM 1837 N N . ILE A 1 234 ? -1.890 7.012 11.180 1.00 96.38 234 ILE A N 1
ATOM 1838 C CA . ILE A 1 234 ? -2.891 7.351 10.157 1.00 96.38 234 ILE A CA 1
ATOM 1839 C C . ILE A 1 234 ? -4.302 6.967 10.637 1.00 96.38 234 ILE A C 1
ATOM 1841 O O . ILE A 1 234 ? -5.257 7.708 10.415 1.00 96.38 234 ILE A O 1
ATOM 1845 N N . LEU A 1 235 ? -4.446 5.824 11.319 1.00 96.88 235 LEU A N 1
ATOM 1846 C CA . LEU A 1 235 ? -5.732 5.338 11.834 1.00 96.88 235 LEU A CA 1
ATOM 1847 C C . LEU A 1 235 ? -6.163 5.982 13.157 1.00 96.88 235 LEU A C 1
ATOM 1849 O O . LEU A 1 235 ? -7.353 5.980 13.455 1.00 96.88 235 LEU A O 1
ATOM 1853 N N . SER A 1 236 ? -5.236 6.539 13.939 1.00 95.75 236 SER A N 1
ATOM 1854 C CA . SER A 1 236 ? -5.501 7.189 15.231 1.00 95.75 236 SER A CA 1
ATOM 1855 C C . SER A 1 236 ? -6.742 8.107 15.236 1.00 95.75 236 SER A C 1
ATOM 1857 O O . SER A 1 236 ? -7.653 7.859 16.032 1.00 95.75 236 SER A O 1
ATOM 1859 N N . PRO A 1 237 ? -6.885 9.090 14.317 1.00 94.81 237 PRO A N 1
ATOM 1860 C CA . PRO A 1 237 ? -8.078 9.942 14.277 1.00 94.81 237 PRO A CA 1
ATOM 1861 C C . PRO A 1 237 ? -9.365 9.179 13.917 1.00 94.81 237 PRO A C 1
ATOM 1863 O O . PRO A 1 237 ? -10.454 9.573 14.334 1.00 94.81 237 PRO A O 1
ATOM 1866 N N . VAL A 1 238 ? -9.262 8.067 13.183 1.00 96.75 238 VAL A N 1
ATOM 1867 C CA . VAL A 1 238 ? -10.411 7.274 12.722 1.00 96.75 238 VAL A CA 1
ATOM 1868 C C . VAL A 1 238 ? -11.106 6.556 13.881 1.00 96.75 238 VAL A C 1
ATOM 1870 O O . VAL A 1 238 ? -12.324 6.401 13.847 1.00 96.75 238 VAL A O 1
ATOM 1873 N N . PHE A 1 239 ? -10.384 6.187 14.946 1.00 96.25 239 PHE A N 1
ATOM 1874 C CA . PHE A 1 239 ? -10.988 5.571 16.139 1.00 96.25 239 PHE A CA 1
ATOM 1875 C C . PHE A 1 239 ? -11.976 6.498 16.866 1.00 96.25 239 PHE A C 1
ATOM 1877 O O . PHE A 1 239 ? -12.856 6.028 17.582 1.00 96.25 239 PHE A O 1
ATOM 1884 N N . SER A 1 240 ? -11.881 7.814 16.6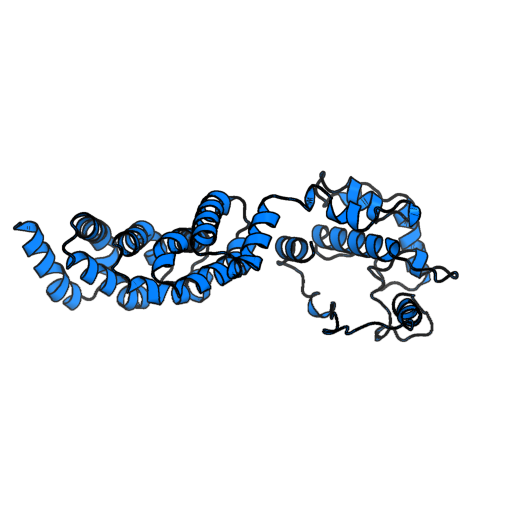55 1.00 94.38 240 SER A N 1
ATOM 1885 C CA . SER A 1 240 ? -12.829 8.780 17.227 1.00 94.38 240 SER A CA 1
ATOM 1886 C C . SER A 1 240 ? -14.107 8.945 16.389 1.00 94.38 240 SER A C 1
ATOM 1888 O O . SER A 1 240 ? -15.047 9.613 16.819 1.00 94.38 240 SER A O 1
ATOM 1890 N N . VAL A 1 241 ? -14.181 8.342 15.198 1.00 94.44 241 VAL A N 1
ATOM 1891 C CA . VAL A 1 241 ? -15.312 8.495 14.274 1.00 94.44 241 VAL A CA 1
ATOM 1892 C C . VAL A 1 241 ? -16.420 7.504 14.623 1.00 94.44 241 VAL A C 1
ATOM 1894 O O . VAL A 1 241 ? -16.284 6.303 14.417 1.00 94.44 241 VAL A O 1
ATOM 1897 N N . GLN A 1 242 ? -17.549 8.022 15.110 1.00 90.31 242 GLN A N 1
ATOM 1898 C CA . GLN A 1 242 ? -18.723 7.214 15.483 1.00 90.31 242 GLN A CA 1
ATOM 1899 C C . GLN A 1 242 ? -19.802 7.161 14.390 1.00 90.31 242 GLN A C 1
ATOM 1901 O O . GLN A 1 242 ? -20.652 6.273 14.383 1.00 90.31 242 GLN A O 1
ATOM 1906 N N . THR A 1 243 ? -19.778 8.109 13.448 1.00 89.50 243 THR A N 1
ATOM 1907 C CA . THR A 1 243 ? -20.744 8.193 12.345 1.00 89.50 243 THR A CA 1
ATOM 1908 C C . THR A 1 243 ? -20.005 8.239 11.006 1.00 89.50 243 THR A C 1
ATOM 1910 O O . THR A 1 243 ? -19.125 9.082 10.847 1.00 89.50 243 THR A O 1
ATOM 1913 N N . PRO A 1 244 ? -20.359 7.383 10.029 1.00 93.69 244 PRO A N 1
ATOM 1914 C CA . PRO A 1 244 ? -21.393 6.347 10.101 1.00 93.69 244 PRO A CA 1
ATOM 1915 C C . PRO A 1 244 ? -20.964 5.153 10.971 1.00 93.69 244 PRO A C 1
ATOM 1917 O O . PRO A 1 244 ? -19.786 4.807 11.001 1.00 93.69 244 PRO A O 1
ATOM 1920 N N . TYR A 1 245 ? -21.929 4.456 11.590 1.00 92.44 245 TYR A N 1
ATOM 1921 C CA . TYR A 1 245 ? -21.677 3.308 12.491 1.00 92.44 245 TYR A CA 1
ATOM 1922 C C . TYR A 1 245 ? -20.841 2.184 11.855 1.00 92.44 245 TYR A C 1
ATOM 1924 O O . TYR A 1 245 ? -20.205 1.390 12.544 1.00 92.44 245 TYR A O 1
ATOM 1932 N N . ARG A 1 246 ? -20.823 2.122 10.518 1.00 92.19 246 ARG A N 1
ATOM 1933 C CA . ARG A 1 246 ? -20.022 1.173 9.744 1.00 92.19 246 ARG A CA 1
ATOM 1934 C C . ARG A 1 246 ? -18.517 1.317 10.000 1.00 92.19 246 ARG A C 1
ATOM 1936 O O . ARG A 1 246 ? -17.809 0.325 9.884 1.00 92.19 246 ARG A O 1
ATOM 1943 N N . VAL A 1 247 ? -18.034 2.517 10.332 1.00 95.88 247 VAL A N 1
ATOM 1944 C CA . VAL A 1 247 ? -16.614 2.779 10.624 1.00 95.88 247 VAL A CA 1
ATOM 1945 C C . VAL A 1 247 ? -16.165 2.050 11.899 1.00 95.88 247 VAL A C 1
ATOM 1947 O O . VAL A 1 247 ? -15.327 1.152 11.777 1.00 95.88 247 VAL A O 1
ATOM 1950 N N . PRO A 1 248 ? -16.736 2.326 13.091 1.00 96.12 248 PRO A N 1
ATOM 1951 C CA . PRO A 1 248 ? -16.340 1.627 14.312 1.00 96.12 248 PRO A CA 1
ATOM 1952 C C . PRO A 1 248 ? -16.659 0.128 14.248 1.00 96.12 248 PRO A C 1
ATOM 1954 O O . PRO A 1 248 ? -15.849 -0.682 14.694 1.00 96.12 248 PRO A O 1
ATOM 1957 N N . ALA A 1 249 ? -17.758 -0.275 13.598 1.00 94.62 249 ALA A N 1
ATOM 1958 C CA . ALA A 1 249 ? -18.070 -1.691 13.396 1.00 94.62 249 ALA A CA 1
ATOM 1959 C C . ALA A 1 249 ? -16.978 -2.431 12.594 1.00 94.62 249 ALA A C 1
ATOM 1961 O O . ALA A 1 249 ? -16.586 -3.543 12.950 1.00 94.62 249 ALA A O 1
ATOM 1962 N N . LEU A 1 250 ? -16.443 -1.814 11.533 1.00 95.69 250 LEU A N 1
ATOM 1963 C CA . LEU A 1 250 ? -15.369 -2.407 10.732 1.00 95.69 250 LEU A CA 1
ATOM 1964 C C . LEU A 1 250 ? -14.043 -2.479 11.508 1.00 95.69 250 LEU A C 1
ATOM 1966 O O . LEU A 1 250 ? -13.319 -3.469 11.394 1.00 95.69 250 LEU A O 1
ATOM 1970 N N . LEU A 1 251 ? -13.736 -1.465 12.324 1.00 97.00 251 LEU A N 1
ATOM 1971 C CA . LEU A 1 251 ? -12.575 -1.485 13.222 1.00 97.00 251 LEU A CA 1
ATOM 1972 C C . LEU A 1 251 ? -12.684 -2.631 14.239 1.00 97.00 251 LEU A C 1
ATOM 1974 O O . LEU A 1 251 ? -11.730 -3.387 14.421 1.00 97.00 251 LEU A O 1
ATOM 1978 N N . MET A 1 252 ? -13.863 -2.824 14.835 1.00 94.94 252 MET A N 1
ATOM 1979 C CA . MET A 1 252 ? -14.137 -3.941 15.746 1.00 94.94 252 MET A CA 1
ATOM 1980 C C . MET A 1 252 ? -14.007 -5.303 15.063 1.00 94.94 252 MET A C 1
ATOM 1982 O O . MET A 1 252 ? -13.415 -6.220 15.627 1.00 94.94 252 MET A O 1
ATOM 1986 N N . GLN A 1 253 ? -14.473 -5.438 13.821 1.00 94.62 253 GLN A N 1
ATOM 1987 C CA . GLN A 1 253 ? -14.311 -6.676 13.056 1.00 94.62 253 GLN A CA 1
ATOM 1988 C C . GLN A 1 253 ? -12.833 -7.056 12.867 1.00 94.62 253 GLN A C 1
ATOM 1990 O O . GLN A 1 253 ? -12.487 -8.237 12.843 1.00 94.62 253 GLN A O 1
ATOM 1995 N N . LYS A 1 254 ? -11.946 -6.062 12.750 1.00 95.94 254 LYS A N 1
ATOM 1996 C CA . LYS A 1 254 ? -10.496 -6.261 12.622 1.00 95.94 254 LYS A CA 1
ATOM 1997 C C . LYS A 1 254 ? -9.756 -6.234 13.964 1.00 95.94 254 LYS A C 1
ATOM 1999 O O . LYS A 1 254 ? -8.528 -6.145 13.968 1.00 95.94 254 LYS A O 1
ATOM 2004 N N . MET A 1 255 ? -10.455 -6.389 15.096 1.00 94.81 255 MET A N 1
ATOM 2005 C CA . MET A 1 255 ? -9.835 -6.359 16.427 1.00 94.81 255 MET A CA 1
ATOM 2006 C C . MET A 1 255 ? -8.630 -7.298 16.596 1.00 94.81 255 MET A C 1
ATOM 2008 O O . MET A 1 255 ? -7.620 -6.841 17.130 1.00 94.81 255 MET A O 1
ATOM 2012 N N . PRO A 1 256 ? -8.648 -8.562 16.120 1.00 94.25 256 PRO A N 1
ATOM 2013 C CA . PRO A 1 256 ? -7.503 -9.458 16.291 1.00 94.25 256 PRO A CA 1
ATOM 2014 C C . PRO A 1 256 ? -6.188 -8.886 15.741 1.00 94.25 256 PRO A C 1
ATOM 2016 O O . PRO A 1 256 ? -5.140 -9.035 16.366 1.00 94.25 256 PRO A O 1
ATOM 2019 N N . MET A 1 257 ? -6.245 -8.174 14.608 1.00 96.06 257 MET A N 1
ATOM 2020 C CA . MET A 1 257 ? -5.080 -7.513 14.016 1.00 96.06 257 MET A CA 1
ATOM 2021 C C . MET A 1 257 ? -4.530 -6.435 14.955 1.00 96.06 257 MET A C 1
ATOM 2023 O O . MET A 1 257 ? -3.329 -6.431 15.219 1.00 96.06 257 MET A O 1
ATOM 2027 N N . PHE A 1 258 ? -5.395 -5.565 15.483 1.00 96.62 258 PHE A N 1
ATOM 2028 C CA . PHE A 1 258 ? -4.993 -4.496 16.400 1.00 96.62 258 PHE A CA 1
ATOM 2029 C C . PHE A 1 258 ? -4.387 -5.061 17.687 1.00 96.62 258 PHE A C 1
ATOM 2031 O O . PHE A 1 258 ? -3.306 -4.642 18.086 1.00 96.62 258 PHE A O 1
ATOM 2038 N N . LEU A 1 259 ? -5.010 -6.081 18.282 1.00 94.19 259 LEU A N 1
ATOM 2039 C CA . LEU A 1 259 ? -4.490 -6.720 19.495 1.00 94.19 259 LEU A CA 1
ATOM 2040 C C . LEU A 1 259 ? -3.121 -7.377 19.280 1.00 94.19 259 LEU A C 1
ATOM 2042 O O . LEU A 1 259 ? -2.285 -7.354 20.175 1.00 94.19 259 LEU A O 1
ATOM 2046 N N . SER A 1 260 ? -2.873 -7.943 18.095 1.00 95.25 260 SER A N 1
ATOM 2047 C CA . SER A 1 260 ? -1.587 -8.578 17.781 1.00 95.25 260 SER A CA 1
ATOM 2048 C C . SER A 1 260 ? -0.461 -7.605 17.407 1.00 95.25 260 SER A C 1
ATOM 2050 O O . SER A 1 260 ? 0.702 -8.006 17.426 1.00 95.25 260 SER A O 1
ATOM 2052 N N . LYS A 1 261 ? -0.784 -6.363 17.015 1.00 96.25 261 LYS A N 1
ATOM 2053 C CA . LYS A 1 261 ? 0.180 -5.419 16.413 1.00 96.25 261 LYS A CA 1
ATOM 2054 C C . LYS A 1 261 ? 0.339 -4.106 17.176 1.00 96.25 261 LYS A C 1
ATOM 2056 O O . LYS A 1 261 ? 1.285 -3.387 16.885 1.00 96.25 261 LYS A O 1
ATOM 2061 N N . SER A 1 262 ? -0.550 -3.789 18.114 1.00 94.81 262 SER A N 1
ATOM 2062 C CA . SER A 1 262 ? -0.519 -2.553 18.904 1.00 94.81 262 SER A CA 1
ATOM 2063 C C . SER A 1 262 ? -0.080 -2.804 20.343 1.00 94.81 262 SER A C 1
ATOM 2065 O O . SER A 1 262 ? -0.276 -3.889 20.892 1.00 94.81 262 SER A O 1
ATOM 2067 N N . SER A 1 263 ? 0.488 -1.782 20.988 1.00 93.94 263 SER A N 1
ATOM 2068 C CA . SER A 1 263 ? 0.842 -1.881 22.403 1.00 93.94 263 SER A CA 1
ATOM 2069 C C . SER A 1 263 ? -0.409 -1.836 23.301 1.00 93.94 263 SER A C 1
ATOM 2071 O O . SER A 1 263 ? -1.421 -1.231 22.931 1.00 93.94 263 SER A O 1
ATOM 2073 N N . PRO A 1 264 ? -0.358 -2.382 24.533 1.00 92.00 264 PRO A N 1
ATOM 2074 C CA . PRO A 1 264 ? -1.449 -2.242 25.503 1.00 92.00 264 PRO A CA 1
ATOM 2075 C C . PRO A 1 264 ? -1.790 -0.785 25.840 1.00 92.00 264 PRO A C 1
ATOM 2077 O O . PRO A 1 264 ? -2.898 -0.483 26.278 1.00 92.00 264 PRO A O 1
ATOM 2080 N N . THR A 1 265 ? -0.837 0.134 25.681 1.00 93.31 265 THR A N 1
ATOM 2081 C CA . THR A 1 265 ? -1.078 1.567 25.877 1.00 93.31 265 THR A CA 1
ATOM 2082 C C . THR A 1 265 ? -1.908 2.132 24.732 1.00 93.31 265 THR A C 1
ATOM 2084 O O . THR A 1 265 ? -2.918 2.767 25.011 1.00 93.31 265 THR A O 1
ATOM 2087 N N . ASP A 1 266 ? -1.565 1.823 23.481 1.00 93.56 266 ASP A N 1
ATOM 2088 C CA . ASP A 1 266 ? -2.320 2.290 22.309 1.00 93.56 266 ASP A CA 1
ATOM 2089 C C . ASP A 1 266 ? -3.744 1.731 22.288 1.00 93.56 266 ASP A C 1
ATOM 2091 O O . ASP A 1 266 ? -4.698 2.430 21.958 1.00 93.56 266 ASP A O 1
ATOM 2095 N N . ILE A 1 267 ? -3.915 0.473 22.699 1.00 93.50 267 ILE A N 1
ATOM 2096 C CA . ILE A 1 267 ? -5.240 -0.148 22.807 1.00 93.50 267 ILE A CA 1
ATOM 2097 C C . ILE A 1 267 ? -6.094 0.618 23.826 1.00 93.50 267 ILE A C 1
ATOM 2099 O O . ILE A 1 267 ? -7.242 0.960 23.539 1.00 93.50 267 ILE A O 1
ATOM 2103 N N . ARG A 1 268 ? -5.528 0.949 24.993 1.00 92.50 268 ARG A N 1
ATOM 2104 C CA . ARG A 1 268 ? -6.228 1.719 26.032 1.00 92.50 268 ARG A CA 1
ATOM 2105 C C . ARG A 1 268 ? -6.564 3.144 25.602 1.00 92.50 268 ARG A C 1
ATOM 2107 O O . ARG A 1 268 ? -7.618 3.637 25.982 1.00 92.50 268 ARG A O 1
ATOM 2114 N N . THR A 1 269 ? -5.698 3.807 24.841 1.00 93.62 269 THR A N 1
ATOM 2115 C CA . THR A 1 269 ? -5.897 5.213 24.456 1.00 93.62 269 THR A CA 1
ATOM 2116 C C . THR A 1 269 ? -6.755 5.385 23.207 1.00 93.62 269 THR A C 1
ATOM 2118 O O . THR A 1 269 ? -7.460 6.384 23.109 1.00 93.62 269 THR A O 1
ATOM 2121 N N . LEU A 1 270 ? -6.724 4.435 22.268 1.00 94.75 270 LEU A N 1
ATOM 2122 C CA . LEU A 1 270 ? -7.415 4.548 20.979 1.00 94.75 270 LEU A CA 1
ATOM 2123 C C . LEU A 1 270 ? -8.681 3.687 20.913 1.00 94.75 270 LEU A C 1
ATOM 2125 O O . LEU A 1 270 ? -9.743 4.161 20.516 1.00 94.75 270 LEU A O 1
ATOM 2129 N N . ILE A 1 271 ? -8.589 2.415 21.310 1.00 94.38 271 ILE A N 1
ATOM 2130 C CA . ILE A 1 271 ? -9.652 1.428 21.072 1.00 94.38 271 ILE A CA 1
ATOM 2131 C C . ILE A 1 271 ? -10.704 1.455 22.178 1.00 94.38 271 ILE A C 1
ATOM 2133 O O . ILE A 1 271 ? -11.900 1.434 21.886 1.00 94.38 271 ILE A O 1
ATOM 2137 N N . VAL A 1 272 ? -10.284 1.515 23.443 1.00 94.00 272 VAL A N 1
ATOM 2138 C CA . VAL A 1 272 ? -11.215 1.499 24.585 1.00 94.00 272 VAL A CA 1
ATOM 2139 C C . VAL A 1 272 ? -12.226 2.659 24.527 1.00 94.00 272 VAL A C 1
ATOM 2141 O O . VAL A 1 272 ? -13.419 2.379 24.669 1.00 94.00 272 VAL A O 1
ATOM 2144 N N . PRO A 1 2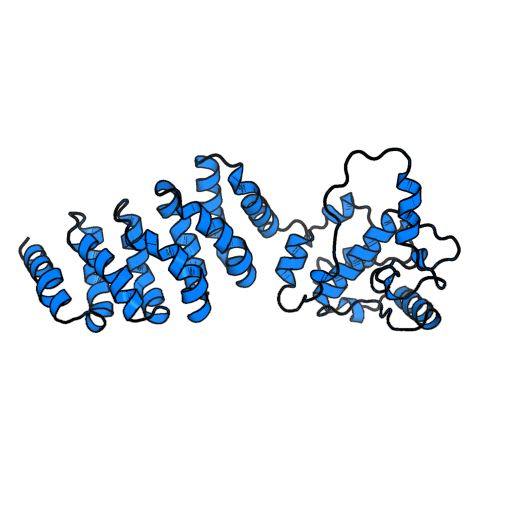73 ? -11.832 3.918 24.230 1.00 94.38 273 PRO A N 1
ATOM 2145 C CA . PRO A 1 273 ? -12.794 5.014 24.092 1.00 94.38 273 PRO A CA 1
ATOM 2146 C C . PRO A 1 273 ? -13.789 4.799 22.945 1.00 94.38 273 PRO A C 1
ATOM 2148 O O . PRO A 1 273 ? -14.980 5.059 23.107 1.00 94.38 273 PRO A O 1
ATOM 2151 N N . MET A 1 274 ? -13.328 4.268 21.805 1.00 95.75 274 MET A N 1
ATOM 2152 C CA . MET A 1 274 ? -14.197 3.933 20.672 1.00 95.75 274 MET A CA 1
ATOM 2153 C C . MET A 1 274 ? -15.239 2.877 21.058 1.00 95.75 274 MET A C 1
ATOM 2155 O O . MET A 1 274 ? -16.411 3.015 20.708 1.00 95.75 274 MET A O 1
ATOM 2159 N N . MET A 1 275 ? -14.817 1.826 21.769 1.00 94.88 275 MET A N 1
ATOM 2160 C CA . MET A 1 275 ? -15.704 0.758 22.239 1.00 94.88 275 MET A CA 1
ATOM 2161 C C . MET A 1 275 ? -16.749 1.284 23.219 1.00 94.88 275 MET A C 1
ATOM 2163 O O . MET A 1 275 ? -17.925 0.955 23.088 1.00 94.88 275 MET A O 1
ATOM 2167 N N . TYR A 1 276 ? -16.345 2.137 24.160 1.00 93.50 276 TYR A N 1
ATOM 2168 C CA . TYR A 1 276 ? -17.277 2.746 25.102 1.00 93.50 276 TYR A CA 1
ATOM 2169 C C . TYR A 1 276 ? -18.340 3.591 24.382 1.00 93.50 276 TYR A C 1
ATOM 2171 O O . TYR A 1 276 ? -19.533 3.346 24.550 1.00 93.50 276 TYR A O 1
ATOM 2179 N N . ALA A 1 277 ? -17.921 4.489 23.483 1.00 94.25 277 ALA A N 1
ATOM 2180 C CA . ALA A 1 277 ? -18.839 5.305 22.683 1.00 94.25 277 ALA A CA 1
ATOM 2181 C C . ALA A 1 277 ? -19.781 4.457 21.804 1.00 94.25 277 ALA A C 1
ATOM 2183 O O . ALA A 1 277 ? -20.950 4.791 21.614 1.00 94.25 277 ALA A O 1
ATOM 2184 N N . SER A 1 278 ? -19.290 3.323 21.299 1.00 94.00 278 SER A N 1
ATOM 2185 C CA . SER A 1 278 ? -20.086 2.366 20.524 1.00 94.00 278 SER A CA 1
ATOM 2186 C C . SER A 1 278 ? -21.160 1.674 21.369 1.00 94.00 278 SER A C 1
ATOM 2188 O O . SER A 1 278 ? -22.289 1.507 20.906 1.00 94.00 278 SER A O 1
ATOM 2190 N N . LEU A 1 279 ? -20.837 1.308 22.612 1.00 93.38 279 LEU A N 1
ATOM 2191 C CA . LEU A 1 279 ? -21.776 0.705 23.561 1.00 93.38 279 LEU A CA 1
ATOM 2192 C C . LEU A 1 279 ? -22.823 1.713 24.071 1.00 93.38 279 LEU A C 1
ATOM 2194 O O . LEU A 1 279 ? -23.967 1.345 24.333 1.00 93.38 279 LEU A O 1
ATOM 2198 N N . GLU A 1 280 ? -22.450 2.989 24.191 1.00 92.75 280 GLU A N 1
ATOM 2199 C CA . GLU A 1 280 ? -23.378 4.079 24.515 1.00 92.75 280 GLU A CA 1
ATOM 2200 C C . GLU A 1 280 ? -24.313 4.452 23.358 1.00 92.75 280 GLU A C 1
ATOM 2202 O O . GLU A 1 280 ? -25.361 5.054 23.594 1.00 92.75 280 GLU A O 1
ATOM 2207 N N . SER A 1 281 ? -23.968 4.095 22.118 1.00 92.69 281 SER A N 1
ATOM 2208 C CA . SER A 1 281 ? -24.793 4.400 20.947 1.00 92.69 281 SER A CA 1
ATOM 2209 C C . SER A 1 281 ? -26.168 3.727 21.018 1.00 92.69 281 SER A C 1
ATOM 2211 O O . SER A 1 281 ? -26.316 2.672 21.621 1.00 92.69 281 SER A O 1
ATOM 2213 N N . ASN A 1 282 ? -27.172 4.281 20.332 1.00 91.31 282 ASN A N 1
ATOM 2214 C CA . ASN A 1 282 ? -28.508 3.669 20.215 1.00 91.31 282 ASN A CA 1
ATOM 2215 C C . ASN A 1 282 ? -28.599 2.624 19.082 1.00 91.31 282 ASN A C 1
ATOM 2217 O O . ASN A 1 282 ? -29.692 2.259 18.654 1.00 91.31 282 ASN A O 1
ATOM 2221 N N . ILE A 1 283 ? -27.464 2.193 18.522 1.00 93.81 283 ILE A N 1
ATOM 2222 C CA . ILE A 1 283 ? -27.421 1.307 17.355 1.00 93.81 283 ILE A CA 1
ATOM 2223 C C . ILE A 1 283 ? -27.114 -0.113 17.830 1.00 93.81 283 ILE A C 1
ATOM 2225 O O . ILE A 1 283 ? -25.966 -0.431 18.131 1.00 93.81 283 ILE A O 1
ATOM 2229 N N . ILE A 1 284 ? -28.131 -0.978 17.822 1.00 91.75 284 ILE A N 1
ATOM 2230 C CA . ILE A 1 284 ? -28.049 -2.370 18.307 1.00 91.75 284 ILE A CA 1
ATOM 2231 C C . ILE A 1 284 ? -26.878 -3.124 17.664 1.00 91.75 284 ILE A C 1
ATOM 2233 O O . ILE A 1 284 ? -26.048 -3.693 18.362 1.00 91.75 284 ILE A O 1
ATOM 2237 N N . LEU A 1 285 ? -26.732 -3.043 16.336 1.00 91.12 285 LEU A N 1
ATOM 2238 C CA . LEU A 1 285 ? -25.642 -3.716 15.612 1.00 91.12 285 LEU A CA 1
ATOM 2239 C C . LEU A 1 285 ? -24.244 -3.289 16.089 1.00 91.12 285 LEU A C 1
ATOM 2241 O O . LEU A 1 285 ? -23.304 -4.082 16.059 1.00 91.12 285 LEU A O 1
ATOM 2245 N N . LEU A 1 286 ? -24.088 -2.029 16.502 1.00 93.38 286 LEU A N 1
ATOM 2246 C CA . LEU A 1 286 ? -22.816 -1.504 16.990 1.00 93.38 286 LEU A CA 1
ATOM 2247 C C . LEU A 1 286 ? -22.561 -1.932 18.445 1.00 93.38 286 LEU A C 1
ATOM 2249 O O . LEU A 1 286 ? -21.436 -2.302 18.783 1.00 93.38 286 LEU A O 1
ATOM 2253 N N . GLN A 1 287 ? -23.604 -1.954 19.279 1.00 94.12 287 GLN A N 1
ATOM 2254 C CA . GLN A 1 287 ? -23.542 -2.497 20.639 1.00 94.12 287 GLN A CA 1
ATOM 2255 C C . GLN A 1 287 ? -23.179 -3.991 20.624 1.00 94.12 287 GLN A C 1
ATOM 2257 O O . GLN A 1 287 ? -22.249 -4.398 21.317 1.00 94.12 287 GLN A O 1
ATOM 2262 N N . GLU A 1 288 ? -23.836 -4.798 19.786 1.00 91.94 288 GLU A N 1
ATOM 2263 C CA . GLU A 1 288 ? -23.538 -6.226 19.611 1.00 91.94 288 GLU A CA 1
ATOM 2264 C C . GLU A 1 288 ? -22.091 -6.456 19.162 1.00 91.94 288 GLU A C 1
ATOM 2266 O O . GLU A 1 288 ? -21.381 -7.288 19.733 1.00 91.94 288 GLU A O 1
ATOM 2271 N N . ALA A 1 289 ? -21.616 -5.695 18.169 1.00 92.81 289 ALA A N 1
ATOM 2272 C CA . ALA A 1 289 ? -20.227 -5.767 17.719 1.00 92.81 289 ALA A CA 1
ATOM 2273 C C . ALA A 1 289 ? -19.244 -5.464 18.863 1.00 92.81 289 ALA A C 1
ATOM 2275 O O . ALA A 1 289 ? -18.252 -6.177 19.028 1.00 92.81 289 ALA A O 1
ATOM 2276 N N . CYS A 1 290 ? -19.545 -4.457 19.689 1.00 94.56 290 CYS A N 1
ATOM 2277 C CA . CYS A 1 290 ? -18.736 -4.115 20.853 1.00 94.56 290 CYS A CA 1
ATOM 2278 C C . CYS A 1 290 ? -18.720 -5.246 21.890 1.00 94.56 290 CYS A C 1
ATOM 2280 O O . CYS A 1 290 ? -17.647 -5.632 22.358 1.00 94.56 290 CYS A O 1
ATOM 2282 N N . LEU A 1 291 ? -19.885 -5.804 22.230 1.00 93.19 291 LEU A N 1
ATOM 2283 C CA . LEU A 1 291 ? -20.020 -6.881 23.215 1.00 93.19 291 LEU A CA 1
ATOM 2284 C C . LEU A 1 291 ? -19.302 -8.163 22.777 1.00 93.19 291 LEU A C 1
ATOM 2286 O O . LEU A 1 291 ? -18.667 -8.813 23.603 1.00 93.19 291 LEU A O 1
ATOM 2290 N N . ASN A 1 292 ? -19.323 -8.486 21.482 1.00 93.38 292 ASN A N 1
ATOM 2291 C CA . ASN A 1 292 ? -18.600 -9.634 20.927 1.00 93.38 292 ASN A CA 1
ATOM 2292 C C . ASN A 1 292 ? -17.076 -9.494 21.047 1.00 93.38 292 ASN A C 1
ATOM 2294 O O . ASN A 1 292 ? -16.359 -10.482 21.201 1.00 93.38 292 ASN A O 1
ATOM 2298 N N . VAL A 1 293 ? -16.567 -8.264 20.964 1.00 93.62 293 VAL A N 1
ATOM 2299 C CA . VAL A 1 293 ? -15.130 -7.978 21.009 1.00 93.62 293 VAL A CA 1
ATOM 2300 C C . VAL A 1 293 ? -14.623 -7.760 22.438 1.00 93.62 293 VAL A C 1
ATOM 2302 O O . VAL A 1 293 ? -13.460 -8.049 22.726 1.00 93.62 293 VAL A O 1
ATOM 2305 N N . LEU A 1 294 ? -15.487 -7.297 23.344 1.00 93.06 294 LEU A N 1
ATOM 2306 C CA . LEU A 1 294 ? -15.149 -6.934 24.721 1.00 93.06 294 LEU A CA 1
ATOM 2307 C C . LEU A 1 294 ? -14.324 -7.990 25.484 1.00 93.06 294 LEU A C 1
ATOM 2309 O O . LEU A 1 294 ? -13.326 -7.593 26.089 1.00 93.06 294 LEU A O 1
ATOM 2313 N N . PRO A 1 295 ? -14.620 -9.307 25.428 1.00 91.75 295 PRO A N 1
ATOM 2314 C CA . PRO A 1 295 ? -13.830 -10.317 26.138 1.00 91.75 295 PRO A CA 1
ATOM 2315 C C . PRO A 1 295 ? -12.348 -10.347 25.742 1.00 91.75 295 PRO A C 1
ATOM 2317 O O . PRO A 1 295 ? -11.498 -10.661 26.572 1.00 91.75 295 PRO A O 1
ATOM 2320 N N . ASN A 1 296 ? -12.023 -9.980 24.498 1.00 90.12 296 ASN A N 1
ATOM 2321 C CA . ASN A 1 296 ? -10.648 -9.972 23.993 1.00 90.12 296 ASN A CA 1
ATOM 2322 C C . ASN A 1 296 ? -9.858 -8.741 24.461 1.00 90.12 296 ASN A C 1
ATOM 2324 O O . ASN A 1 296 ? -8.630 -8.760 24.466 1.00 90.12 296 ASN A O 1
ATOM 2328 N N . VAL A 1 297 ? -10.556 -7.664 24.834 1.00 89.94 297 VAL A N 1
ATOM 2329 C CA . VAL A 1 297 ? -9.953 -6.370 25.194 1.00 89.94 297 VAL A CA 1
ATOM 2330 C C . VAL A 1 297 ? -9.997 -6.127 26.703 1.00 89.94 297 VAL A C 1
ATOM 2332 O O . VAL A 1 297 ? -9.144 -5.419 27.227 1.00 89.94 297 VAL A O 1
ATOM 2335 N N . VAL A 1 298 ? -10.938 -6.741 27.431 1.00 87.94 298 VAL A N 1
ATOM 2336 C CA . VAL A 1 298 ? -11.169 -6.491 28.866 1.00 87.94 298 VAL A CA 1
ATOM 2337 C C . VAL A 1 298 ? -9.923 -6.713 29.729 1.00 87.94 298 VAL A C 1
ATOM 2339 O O . VAL A 1 298 ? -9.709 -5.983 30.689 1.00 87.94 298 VAL A O 1
ATOM 2342 N N . GLN A 1 299 ? -9.059 -7.667 29.363 1.00 86.69 299 GLN A N 1
ATOM 2343 C CA . GLN A 1 299 ? -7.809 -7.948 30.086 1.00 86.69 299 GLN A CA 1
ATOM 2344 C C . GLN A 1 299 ? -6.762 -6.834 29.944 1.00 86.69 299 GLN A C 1
ATOM 2346 O O . GLN A 1 299 ? -5.829 -6.753 30.737 1.00 86.69 299 GLN A O 1
ATOM 2351 N N . LEU A 1 300 ? -6.911 -5.985 28.928 1.00 86.00 300 LEU A N 1
ATOM 2352 C CA . LEU A 1 300 ? -6.040 -4.846 28.655 1.00 86.00 300 LEU A CA 1
ATOM 2353 C C . LEU A 1 300 ? -6.580 -3.549 29.268 1.00 86.00 300 LEU A C 1
ATOM 2355 O O . LEU A 1 300 ? -5.895 -2.528 29.232 1.00 86.00 300 LEU A O 1
ATOM 2359 N N . MET A 1 301 ? -7.793 -3.579 29.825 1.00 87.69 301 MET A N 1
ATOM 2360 C CA . MET A 1 301 ? -8.418 -2.452 30.510 1.00 87.69 301 MET A CA 1
ATOM 2361 C C . MET A 1 301 ? -8.081 -2.476 32.004 1.00 87.69 301 MET A C 1
ATOM 2363 O O . MET A 1 301 ? -7.885 -3.526 32.613 1.00 87.69 301 MET A O 1
ATOM 2367 N N . ASP A 1 302 ? -8.047 -1.303 32.624 1.00 86.75 302 ASP A N 1
ATOM 2368 C CA . ASP A 1 302 ? -7.988 -1.176 34.074 1.00 86.75 302 ASP A CA 1
ATOM 2369 C C . ASP A 1 302 ? -9.345 -1.516 34.717 1.00 86.75 302 ASP A C 1
ATOM 2371 O O . ASP A 1 302 ? -10.418 -1.239 34.175 1.00 86.75 302 ASP A O 1
ATOM 2375 N N . SER A 1 303 ? -9.301 -2.090 35.922 1.00 85.06 303 SER A N 1
ATOM 2376 C CA . SER A 1 303 ? -10.496 -2.508 36.671 1.00 85.06 303 SER A CA 1
ATOM 2377 C C . SER A 1 303 ? -11.499 -1.373 36.904 1.00 85.06 303 SER A C 1
ATOM 2379 O O . SER A 1 303 ? -12.695 -1.631 37.035 1.00 85.06 303 SER A O 1
ATOM 2381 N N . THR A 1 304 ? -11.027 -0.127 36.979 1.00 88.00 304 THR A N 1
ATOM 2382 C CA . THR A 1 304 ? -11.861 1.070 37.129 1.00 88.00 304 THR A CA 1
ATOM 2383 C C . THR A 1 304 ? -12.679 1.352 35.873 1.00 88.00 304 THR A C 1
ATOM 2385 O O . THR A 1 304 ? -13.892 1.518 35.986 1.00 88.00 304 THR A O 1
ATOM 2388 N N . THR A 1 305 ? -12.070 1.315 34.687 1.00 86.75 305 THR A N 1
ATOM 2389 C CA . THR A 1 305 ? -12.777 1.456 33.404 1.00 86.75 305 THR A CA 1
ATOM 2390 C C . THR A 1 305 ? -13.858 0.389 33.231 1.00 86.75 305 THR A C 1
ATOM 2392 O O . THR A 1 305 ? -15.007 0.709 32.929 1.00 86.75 305 THR A O 1
ATOM 2395 N N . VAL A 1 306 ? -13.551 -0.881 33.513 1.00 89.00 306 VAL A N 1
ATOM 2396 C CA . VAL A 1 306 ? -14.536 -1.968 33.365 1.00 89.00 306 VAL A CA 1
ATOM 2397 C C . VAL A 1 306 ? -15.725 -1.785 34.312 1.00 89.00 306 VAL A C 1
ATOM 2399 O O . VAL A 1 306 ? -16.875 -1.863 33.881 1.00 89.00 306 VAL A O 1
ATOM 2402 N N . LYS A 1 307 ? -15.462 -1.521 35.599 1.00 88.06 307 LYS A N 1
ATOM 2403 C CA . LYS A 1 307 ? -16.510 -1.408 36.626 1.00 88.06 307 LYS A CA 1
ATOM 2404 C C . LYS A 1 307 ? -17.373 -0.162 36.476 1.00 88.06 307 LYS A C 1
ATOM 2406 O O . LYS A 1 307 ? -18.569 -0.241 36.729 1.00 88.06 307 LYS A O 1
ATOM 2411 N N . ASN A 1 308 ? -16.774 0.966 36.104 1.00 88.88 308 ASN A N 1
ATOM 2412 C CA . ASN A 1 308 ? -17.457 2.257 36.155 1.00 88.88 308 ASN A CA 1
ATOM 2413 C C . ASN A 1 308 ? -18.025 2.690 34.801 1.00 88.88 308 ASN A C 1
ATOM 2415 O O . ASN A 1 308 ? -18.960 3.481 34.788 1.00 88.88 308 ASN A O 1
ATOM 2419 N N . GLN A 1 309 ? -17.478 2.199 33.684 1.00 87.81 309 GLN A N 1
ATOM 2420 C CA . GLN A 1 309 ? -17.915 2.596 32.342 1.00 87.81 309 GLN A CA 1
ATOM 2421 C C . GLN A 1 309 ? -18.698 1.469 31.656 1.00 87.81 309 GLN A C 1
ATOM 2423 O O . GLN A 1 309 ? -19.876 1.627 31.346 1.00 87.81 309 GLN A O 1
ATOM 2428 N N . PHE A 1 310 ? -18.089 0.295 31.472 1.00 91.38 310 PHE A N 1
ATOM 2429 C CA . PHE A 1 310 ? -18.708 -0.783 30.690 1.00 91.38 310 PHE A CA 1
ATOM 2430 C C . PHE A 1 310 ? -19.821 -1.519 31.446 1.00 91.38 310 PHE A C 1
ATOM 2432 O O . PHE A 1 310 ? -20.919 -1.684 30.915 1.00 91.38 310 PHE A O 1
ATOM 2439 N N . LEU A 1 311 ? -19.564 -1.952 32.685 1.00 90.50 311 LEU A N 1
ATOM 2440 C CA . LEU A 1 311 ? -20.501 -2.785 33.446 1.00 90.50 311 LEU A CA 1
ATOM 2441 C C . LEU A 1 311 ? -21.897 -2.148 33.618 1.00 90.50 311 LEU A C 1
ATOM 2443 O O . LEU A 1 311 ? -22.876 -2.851 33.362 1.00 90.50 311 LEU A O 1
ATOM 2447 N N . PRO A 1 312 ? -22.040 -0.856 33.982 1.00 91.00 312 PRO A N 1
ATOM 2448 C CA . PRO A 1 312 ? -23.358 -0.240 34.130 1.00 91.00 312 PRO A CA 1
ATOM 2449 C C . PRO A 1 312 ? -24.173 -0.277 32.835 1.00 91.00 312 PRO A C 1
ATOM 2451 O O . PRO A 1 312 ? -25.368 -0.566 32.868 1.00 91.00 312 PRO A O 1
ATOM 2454 N N . LYS A 1 313 ? -23.528 -0.037 31.685 1.00 90.31 313 LYS A N 1
ATOM 2455 C CA . LYS A 1 313 ? -24.217 -0.023 30.393 1.00 90.31 313 LYS A CA 1
ATOM 2456 C C . LYS A 1 313 ? -24.595 -1.426 29.923 1.00 90.31 313 LYS A C 1
ATOM 2458 O O . LYS A 1 313 ? -25.687 -1.599 29.399 1.00 90.31 313 LYS A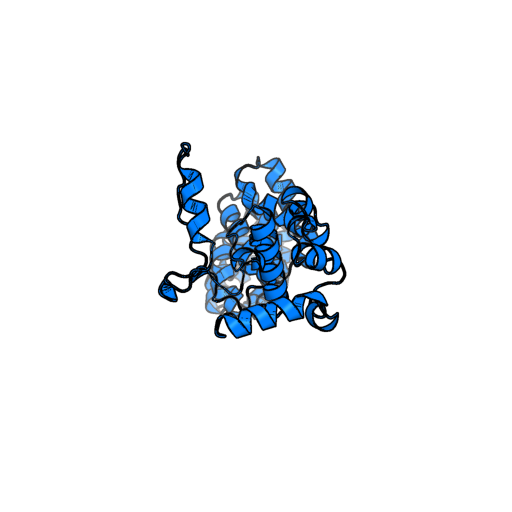 O 1
ATOM 2463 N N . ILE A 1 314 ? -23.751 -2.431 30.163 1.00 91.75 314 ILE A N 1
ATOM 2464 C CA . ILE A 1 314 ? -24.080 -3.836 29.864 1.00 91.75 314 ILE A CA 1
ATOM 2465 C C . ILE A 1 314 ? -25.306 -4.283 30.664 1.00 91.75 314 ILE A C 1
ATOM 2467 O O . ILE A 1 314 ? -26.200 -4.908 30.106 1.00 91.75 314 ILE A O 1
ATOM 2471 N N . LEU A 1 315 ? -25.364 -3.947 31.957 1.00 90.88 315 LEU A N 1
ATOM 2472 C CA . LEU A 1 315 ? -26.508 -4.285 32.807 1.00 90.88 315 LEU A CA 1
ATOM 2473 C C . LEU A 1 315 ? -27.796 -3.606 32.335 1.00 90.88 315 LEU A C 1
ATOM 2475 O O . LEU A 1 315 ? -28.845 -4.239 32.359 1.00 90.88 315 LEU A O 1
ATOM 2479 N N . LEU A 1 316 ? -27.709 -2.350 31.885 1.00 90.38 316 LEU A N 1
ATOM 2480 C CA . LEU A 1 316 ? -28.845 -1.643 31.297 1.00 90.38 316 LEU A CA 1
ATOM 2481 C C . LEU A 1 316 ? -29.337 -2.342 30.022 1.00 90.38 316 LEU A C 1
ATOM 2483 O O . LEU A 1 316 ? -30.520 -2.627 29.916 1.00 90.38 316 LEU A O 1
ATOM 2487 N N . LEU A 1 317 ? -28.430 -2.677 29.100 1.00 89.50 317 LEU A N 1
ATOM 2488 C CA . LEU A 1 317 ? -28.773 -3.362 27.846 1.00 89.50 317 LEU A CA 1
ATOM 2489 C C . LEU A 1 317 ? -29.308 -4.784 28.060 1.00 89.50 317 LEU A C 1
ATOM 2491 O O . LEU A 1 317 ? -30.053 -5.281 27.232 1.00 89.50 317 LEU A O 1
ATOM 2495 N N . ALA A 1 318 ? -28.922 -5.450 29.150 1.00 87.25 318 ALA A N 1
ATOM 2496 C CA . ALA A 1 318 ? -29.446 -6.767 29.507 1.00 87.25 318 ALA A CA 1
ATOM 2497 C C . ALA A 1 318 ? -30.841 -6.711 30.159 1.00 87.25 318 ALA A C 1
ATOM 2499 O O . ALA A 1 318 ? -31.477 -7.754 30.314 1.00 87.25 318 ALA A O 1
ATOM 2500 N N . ALA A 1 319 ? -31.278 -5.528 30.603 1.00 86.25 319 ALA A N 1
ATOM 2501 C CA . ALA A 1 319 ? -32.585 -5.308 31.218 1.00 86.25 319 ALA A CA 1
ATOM 2502 C C . ALA A 1 319 ? -33.654 -4.822 30.218 1.00 86.25 319 ALA A C 1
ATOM 2504 O O . ALA A 1 319 ? -34.837 -4.830 30.565 1.00 86.25 319 ALA A O 1
ATOM 2505 N N . GLU A 1 320 ? -33.233 -4.388 29.028 1.00 69.88 320 GLU A N 1
ATOM 2506 C CA . GLU A 1 320 ? -34.073 -3.994 27.884 1.00 69.88 320 GLU A CA 1
ATOM 2507 C C . GLU A 1 320 ? -34.433 -5.205 27.007 1.00 69.88 320 GLU A C 1
ATOM 2509 O O . GLU A 1 320 ? -35.586 -5.235 26.515 1.00 69.88 320 GLU A O 1
#

Solvent-accessible surface area (backbone atoms only — not comparable to full-atom values): 18860 Å² total; per-residue (Å²): 108,68,70,59,55,47,64,77,37,72,87,69,67,83,58,69,82,77,65,76,73,82,85,82,88,72,89,86,64,95,66,65,75,65,61,62,61,61,67,39,69,54,96,90,54,59,81,90,76,49,52,70,59,43,38,58,32,75,47,30,72,38,95,81,60,65,74,55,77,41,38,53,37,22,23,49,28,35,50,56,49,9,53,53,47,81,63,46,51,84,42,69,57,92,42,58,76,68,53,40,56,57,53,55,59,59,51,78,66,63,54,69,78,76,53,64,63,46,57,77,85,44,43,66,64,40,53,31,21,56,42,85,50,55,90,64,29,56,52,74,71,56,58,69,62,35,63,72,70,66,37,70,70,50,54,54,53,50,48,59,75,50,44,88,76,47,54,77,66,58,40,54,52,50,46,54,56,48,53,78,47,54,86,81,50,53,72,64,43,42,61,76,53,47,43,63,64,53,54,63,48,54,80,41,75,88,41,35,74,62,45,47,61,47,54,51,56,50,50,70,76,44,56,45,65,60,28,51,74,61,47,45,69,67,45,53,69,56,44,73,40,64,76,62,58,66,45,48,43,52,54,52,74,45,39,70,58,50,69,74,36,48,52,66,65,53,43,52,72,42,47,48,58,35,43,52,56,34,54,72,43,95,44,65,73,40,28,51,47,36,62,73,46,40,78,81,47,55,84,61,50,55,74,62,55,46,62,71,57,50,47,61,52,52,55,51,64,74,73,108

Sequence (320 aa):
MIAKLLALGAEQVSLASHLIFPPKLGKFSSKCLELTRIFVFDNHVTPCAQPPVNYLAPECFSDSKECDSYSDIFSVGVLIYSIFNNGRSLIDGKSNGENLKNNISKLKSLPPSILARIPESLKEDIKLCLNLKPELRPDAMQLAKIGYLIDDNVKYLHQLETMCQFDGSQKVQFLKMLYAKLDHFSQKILTRKILPFIGEELNAVEMIPVVLPILLYIGEKMDANSFTDQLLPILSPVFSVQTPYRVPALLMQKMPMFLSKSSPTDIRTLIVPMMYASLESNIILLQEACLNVLPNVVQLMDSTTVKNQFLPKILLLAAE

pLDDT: mean 81.37, std 19.7, range [24.83, 98.06]

Radius of gyration: 28.01 Å; Cα contacts (8 Å, |Δi|>4): 280; chains: 1; bounding box: 74×45×74 Å

Secondary structure (DSSP, 8-state):
-HHHHHHHHTTS-GGGGG--PPS------TTGGGGGGGGS--TTS-GGGS--GGG--GGGGSTT----HHHHHHHHHHHHHHHHTTT--SS-TTS-HHHHHHHHHHGGG--TTGGGGS-HHHHHHHHHHT-SSGGGSPPHHHHHT-TTTS-HHHHHHHHHHTGGGS-HHHHHHHHHHHHTTGGGS-HHHIIIIIHHHHHHGGGSGGGHHHHHHHHHHHHHHS-HHHIIIIIHHHHGGGGG--SSTHHHHHHHHTHHHHHHHS-HHHIIIIIHHHHHHHHHSS-HHHHHHHHHHHHHHGGGS-HHHIIIIIHHHHHHHHH-

InterPro domains:
  IPR000719 Protein kinase domain [PS50011] (1-149)
  IPR001245 Serine-threonine/tyrosine-protein kinase, catalytic domain [PF07714] (49-144)
  IPR011009 Protein kinase-like domain superfamily [SSF56112] (48-163)
  IPR011989 Armadillo-like helical [G3DSA:1.25.10.10] (151-320)
  IPR051177 Catalytically Inactive Kinase-Related Protein [PTHR12984] (42-314)

Foldseek 3Di:
DVVVLCLLQVPQDPPPVVPDDPPDDPDDDPPVVVVLVQLAADPVDDPVSHDPLLQFAPCSPDPVSDDDQLRVLSSVLQSSLCSLVRNDGQADPVDPPVVRNVSLVVLQCVDVVSCVSPPPLCSVLSNQSNDNDSVSHDGPVVNCPRVVNPDPVVVLLVCLVVVVVDDPVRNLVSLQVCLVCVVVRDLSCLQVRVQVSLLVQVVDVVCQLSSVSSLLVSLQVDALVSCVPRRLVSCQVQLVDPPPVSSLLVVLVSVVSCLRRDDLVSCAVRVLVSLLVQLVDPDPSSVVSSVVSCVVNVVSDDPCCCVPRVVVSVVVVVVD

Mean predicted aligned error: 11.14 Å

Organism: Romanomermis culicivorax (NCBI:txid13658)